Protein AF-A0A1C5TI00-F1 (afdb_monomer)

Radius of gyration: 55.5 Å; Cα contacts (8 Å, |Δi|>4): 59; chains: 1; bounding box: 112×104×135 Å

Solvent-accessible surface area (backbone atoms only — not comparable to full-atom values): 16532 Å² total; per-residue (Å²): 121,72,70,62,54,55,53,51,52,50,54,54,52,54,53,50,51,60,71,73,44,58,70,69,57,46,51,51,49,52,53,48,51,50,55,50,48,54,55,68,73,47,71,77,84,82,78,60,94,58,69,90,54,52,72,67,57,54,51,52,51,51,53,52,53,51,55,50,51,52,55,51,54,52,49,51,53,54,51,50,55,51,50,54,56,50,50,54,51,50,52,52,51,53,52,52,50,54,52,49,55,51,52,50,54,52,49,51,53,51,50,53,52,50,53,53,51,52,52,49,50,55,54,48,51,53,52,48,54,54,49,49,46,73,75,67,64,81,76,80,75,77,73,79,79,75,83,81,79,86,84,88,82,86,78,87,82,81,86,78,91,76,84,88,70,92,83,80,88,85,84,90,87,84,86,85,83,86,88,83,81,93,75,80,88,74,79,78,76,75,74,80,77,60,66,92,72,62,71,85,82,75,88,72,83,78,71,95,73,79,89,78,79,74,72,61,75,87,75,55,64,93,79,62,48,79,77,45,76,40,83,45,102,65,99,36,63,53,66,45,50,39,55,66,55,99,72,90,55,78,53,84,116

pLDDT: mean 73.77, std 20.77, range [32.03, 98.62]

Foldseek 3Di:
DVVVVVVVVVVVVVVVVLVPDDVVVNVVVVVVVVVVVVVVVDPDDDDDPCPVPDPVVVVVVVVVVVVVVVVVVVVVVVVVVVVVVVVVVVVVVVVVVVVVVVVVVVVVVVVVVVVVVVVVVVVVVVVVVVVCCVPPVDDPPVPPPDDDDDDDDDPPDDDDDDPDDDDDDDDDDDDDDDDDDDDDDDDPPPDPPPPVPPDDDDDDDDDPDDDDDAPDPVPDPPQKDFDDWDQDPPGHTDTFIWRDDVPPDTDTD

Secondary structure (DSSP, 8-state):
-HHHHHHHHHHHHHHHHHHTS-HHHHHHHHHHHHHHHHHHHSPPP---TTTTS-HHHHHHHHHHHHHHHHHHHHHHHHHHHHHHHHHHHHHHHHHHHHHHHHHHHHHHHHHHHHHHHHHHHHHHHHHHHHHHHHHHS---------PPPP---------------------------------------PPP--GGG-PPPP-----S--------GGGSPTT-EEEEEEEETTTEEEEEEEEEETTTEEEE-

Structure (mmCIF, N/CA/C/O backbone):
data_AF-A0A1C5TI00-F1
#
_entry.id   AF-A0A1C5TI00-F1
#
loop_
_atom_site.group_PDB
_atom_site.id
_atom_site.type_symbol
_atom_site.label_atom_id
_atom_site.label_alt_id
_atom_site.label_comp_id
_atom_site.label_asym_id
_atom_site.label_entity_id
_atom_site.label_seq_id
_atom_site.pdbx_PDB_ins_code
_atom_site.Cartn_x
_atom_site.Cartn_y
_atom_site.Cartn_z
_atom_site.occupancy
_atom_site.B_iso_or_equiv
_atom_site.auth_seq_id
_atom_site.auth_comp_id
_atom_site.auth_asym_id
_atom_site.auth_atom_id
_atom_site.pdbx_PDB_model_num
ATOM 1 N N . MET A 1 1 ? 34.732 45.336 -9.040 1.00 54.62 1 MET A N 1
ATOM 2 C CA . MET A 1 1 ? 35.049 46.314 -10.108 1.00 54.62 1 MET A CA 1
ATOM 3 C C . MET A 1 1 ? 36.407 46.086 -10.787 1.00 54.62 1 MET A C 1
ATOM 5 O O . MET A 1 1 ? 36.506 46.391 -11.964 1.00 54.62 1 MET A O 1
ATOM 9 N N . GLN A 1 2 ? 37.437 45.522 -10.133 1.00 56.72 2 GLN A N 1
ATOM 10 C CA . GLN A 1 2 ? 38.749 45.283 -10.778 1.00 56.72 2 GLN A CA 1
ATOM 11 C C . GLN A 1 2 ? 38.764 44.162 -11.840 1.00 56.72 2 GLN A C 1
ATOM 13 O O . GLN A 1 2 ? 39.485 44.279 -12.826 1.00 56.72 2 GLN A O 1
ATOM 18 N N . TYR A 1 3 ? 37.940 43.117 -11.702 1.00 52.66 3 TYR A N 1
ATOM 19 C CA . TYR A 1 3 ? 37.949 41.986 -12.646 1.00 52.66 3 TYR A CA 1
ATOM 20 C C . TYR A 1 3 ? 37.330 42.298 -14.022 1.00 52.66 3 TYR A C 1
ATOM 22 O O . TYR A 1 3 ? 37.760 41.726 -15.019 1.00 52.66 3 TYR A O 1
ATOM 30 N N . SER A 1 4 ? 36.391 43.249 -14.117 1.00 54.41 4 SER A N 1
ATOM 31 C CA . SER A 1 4 ? 35.838 43.678 -15.416 1.00 54.41 4 SER A CA 1
ATOM 32 C C . SER A 1 4 ? 36.815 44.532 -16.223 1.00 54.41 4 SER A C 1
ATOM 34 O O . SER A 1 4 ? 36.825 44.448 -17.446 1.00 54.41 4 SER A O 1
ATOM 36 N N . PHE A 1 5 ? 37.661 45.323 -15.557 1.00 57.50 5 PHE A N 1
ATOM 37 C CA . PHE A 1 5 ? 38.638 46.176 -16.238 1.00 57.50 5 PHE A CA 1
ATOM 38 C C . PHE A 1 5 ? 39.762 45.366 -16.885 1.00 57.50 5 PHE A C 1
ATOM 40 O O . PHE A 1 5 ? 40.154 45.666 -18.007 1.00 57.50 5 PHE A O 1
ATOM 47 N N . ILE A 1 6 ? 40.235 44.312 -16.215 1.00 62.66 6 ILE A N 1
ATOM 48 C CA . ILE A 1 6 ? 41.284 43.431 -16.750 1.00 62.66 6 ILE A CA 1
ATOM 49 C C . ILE A 1 6 ? 40.759 42.649 -17.964 1.00 62.66 6 ILE A C 1
ATOM 51 O O . ILE A 1 6 ? 41.458 42.543 -18.968 1.00 62.66 6 ILE A O 1
ATOM 55 N N . SER A 1 7 ? 39.507 42.178 -17.915 1.00 60.09 7 SER A N 1
ATOM 56 C CA . SER A 1 7 ? 38.872 41.489 -19.046 1.00 60.09 7 SER A CA 1
ATOM 57 C C . SER A 1 7 ? 38.674 42.402 -20.259 1.00 60.09 7 SER A C 1
ATOM 59 O O . SER A 1 7 ? 38.936 41.972 -21.378 1.00 60.09 7 SER A O 1
ATOM 61 N N . LEU A 1 8 ? 38.246 43.658 -20.061 1.00 60.91 8 LEU A N 1
ATOM 62 C CA . LEU A 1 8 ? 38.103 44.616 -21.164 1.00 60.91 8 LEU A CA 1
ATOM 63 C C . LEU A 1 8 ? 39.459 44.963 -21.790 1.00 60.91 8 LEU A C 1
ATOM 65 O O . LEU A 1 8 ? 39.568 45.048 -23.009 1.00 60.91 8 LEU A O 1
ATOM 69 N N . PHE A 1 9 ? 40.497 45.133 -20.965 1.00 60.78 9 PHE A N 1
ATOM 70 C CA . PHE A 1 9 ? 41.846 45.435 -21.448 1.00 60.78 9 PHE A CA 1
ATOM 71 C C . PHE A 1 9 ? 42.417 44.300 -22.299 1.00 60.78 9 PHE A C 1
ATOM 73 O O . PHE A 1 9 ? 43.055 44.561 -23.315 1.00 60.78 9 PHE A O 1
ATOM 80 N N . PHE A 1 10 ? 42.156 43.049 -21.910 1.00 58.03 10 PHE A N 1
ATOM 81 C CA . PHE A 1 10 ? 42.588 41.886 -22.677 1.00 58.03 10 PHE A CA 1
ATOM 82 C C . PHE A 1 10 ? 41.857 41.798 -24.026 1.00 58.03 10 PHE A C 1
ATOM 84 O O . PHE A 1 10 ? 42.515 41.639 -25.047 1.00 58.03 10 PHE A O 1
ATOM 91 N N . CYS A 1 11 ? 40.535 42.022 -24.066 1.00 54.69 11 CYS A N 1
ATOM 92 C CA . CYS A 1 11 ? 39.776 42.050 -25.326 1.00 54.69 11 CYS A CA 1
ATOM 93 C C . CYS A 1 11 ? 40.268 43.142 -26.294 1.00 54.69 11 CYS A C 1
ATOM 95 O O . CYS A 1 11 ? 40.479 42.862 -27.470 1.00 54.69 11 CYS A O 1
ATOM 97 N N . ILE A 1 12 ? 40.517 44.363 -25.804 1.00 60.16 12 ILE A N 1
ATOM 98 C CA . ILE A 1 12 ? 41.010 45.474 -26.640 1.00 60.16 12 ILE A CA 1
ATOM 99 C C . ILE A 1 12 ? 42.450 45.210 -27.120 1.00 60.16 12 ILE A C 1
ATOM 101 O O . ILE A 1 12 ? 42.808 45.549 -28.250 1.00 60.16 12 ILE A O 1
ATOM 105 N N . PHE A 1 13 ? 43.295 44.587 -26.294 1.00 57.41 13 PHE A N 1
ATOM 106 C CA . PHE A 1 13 ? 44.667 44.236 -26.675 1.00 57.41 13 PHE A CA 1
ATOM 107 C C . PHE A 1 13 ? 44.721 43.104 -27.717 1.00 57.41 13 PHE A C 1
ATOM 109 O O . PHE A 1 13 ? 45.529 43.1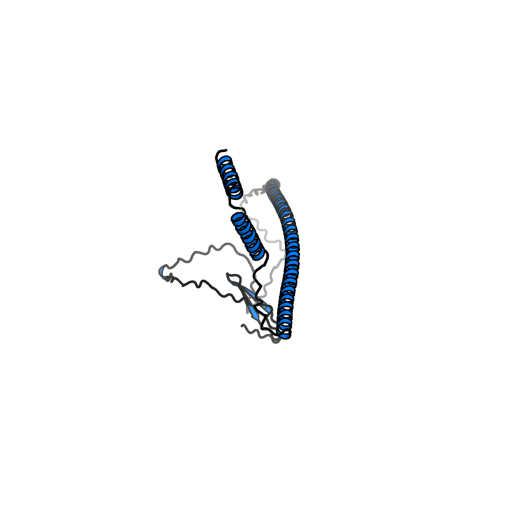59 -28.645 1.00 57.41 13 PHE A O 1
ATOM 116 N N . GLU A 1 14 ? 43.839 42.108 -27.616 1.00 59.41 14 GLU A N 1
ATOM 117 C CA . GLU A 1 14 ? 43.704 41.040 -28.615 1.00 59.41 14 GLU A CA 1
ATOM 118 C C . GLU A 1 14 ? 43.170 41.597 -29.952 1.00 59.41 14 GLU A C 1
ATOM 120 O O . GLU A 1 14 ? 43.726 41.307 -31.013 1.00 59.41 14 GLU A O 1
ATOM 125 N N . GLU A 1 15 ? 42.156 42.472 -29.915 1.00 57.75 15 GLU A N 1
ATOM 126 C CA . GLU A 1 15 ? 41.603 43.137 -31.107 1.00 57.75 15 GLU A CA 1
ATOM 127 C C . GLU A 1 15 ? 42.629 44.044 -31.805 1.00 57.75 15 GLU A C 1
ATOM 129 O O . GLU A 1 15 ? 42.771 44.008 -33.030 1.00 57.75 15 GLU A O 1
ATOM 134 N N . THR A 1 16 ? 43.401 44.823 -31.042 1.00 60.03 16 THR A N 1
ATOM 135 C CA . THR A 1 16 ? 44.456 45.690 -31.598 1.00 60.03 16 THR A CA 1
ATOM 136 C C . THR A 1 16 ? 45.639 44.898 -32.149 1.00 60.03 16 THR A C 1
ATOM 138 O O . THR A 1 16 ? 46.199 45.291 -33.173 1.00 60.03 16 THR A O 1
ATOM 141 N N . LYS A 1 17 ? 45.989 43.749 -31.554 1.00 62.22 17 LYS A N 1
ATOM 142 C CA . LYS A 1 17 ? 46.969 42.817 -32.135 1.00 62.22 17 LYS A CA 1
ATOM 143 C C . LYS A 1 17 ? 46.513 42.259 -33.479 1.00 62.22 17 LYS A C 1
ATOM 145 O O . LYS A 1 17 ? 47.327 42.183 -34.390 1.00 62.22 17 LYS A O 1
ATOM 150 N N . ILE A 1 18 ? 45.237 41.903 -33.620 1.00 59.53 18 ILE A N 1
ATOM 151 C CA . ILE A 1 18 ? 44.681 41.381 -34.879 1.00 59.53 18 ILE A CA 1
ATOM 152 C C . ILE A 1 18 ? 44.625 42.474 -35.964 1.00 59.53 18 ILE A C 1
ATOM 154 O O . ILE A 1 18 ? 44.826 42.169 -37.139 1.00 59.53 18 ILE A O 1
ATOM 158 N N . LEU A 1 19 ? 44.393 43.737 -35.583 1.00 61.31 19 LEU A N 1
ATOM 159 C CA . LEU A 1 19 ? 44.389 44.899 -36.486 1.00 61.31 19 LEU A CA 1
ATOM 160 C C . LEU A 1 19 ? 45.796 45.367 -36.908 1.00 61.31 19 LEU A C 1
ATOM 162 O O . LEU A 1 19 ? 45.939 45.941 -37.983 1.00 61.31 19 LEU A O 1
ATOM 166 N N . ASN A 1 20 ? 46.823 45.124 -36.087 1.00 64.94 20 ASN A N 1
ATOM 167 C CA . ASN A 1 20 ? 48.226 45.486 -36.355 1.00 64.94 20 ASN A CA 1
ATOM 168 C C . ASN A 1 20 ? 49.041 44.333 -36.987 1.00 64.94 20 ASN A C 1
ATOM 170 O O . ASN A 1 20 ? 50.264 44.395 -37.101 1.00 64.94 20 ASN A O 1
ATOM 174 N N . MET A 1 21 ? 48.367 43.247 -37.359 1.00 71.12 21 MET A N 1
ATOM 175 C CA . MET A 1 21 ? 48.954 42.062 -37.978 1.00 71.12 21 MET A CA 1
ATOM 176 C C . MET A 1 21 ? 48.943 42.206 -39.510 1.00 71.12 21 MET A C 1
ATOM 178 O O . MET A 1 21 ? 48.046 42.836 -40.070 1.00 71.12 21 MET A O 1
ATOM 182 N N . ASN A 1 22 ? 49.921 41.622 -40.210 1.00 82.94 22 ASN A N 1
ATOM 183 C CA . ASN A 1 22 ? 49.986 41.703 -41.674 1.00 82.94 22 ASN A CA 1
ATOM 184 C C . ASN A 1 22 ? 48.723 41.068 -42.301 1.00 82.94 22 ASN A C 1
ATOM 186 O O . ASN A 1 22 ? 48.271 40.015 -41.849 1.00 82.94 22 ASN A O 1
ATOM 190 N N . GLU A 1 23 ? 48.153 41.662 -43.357 1.00 82.19 23 GLU A N 1
ATOM 191 C CA . GLU A 1 23 ? 46.872 41.220 -43.949 1.00 82.19 23 GLU A CA 1
ATOM 192 C C . GLU A 1 23 ? 46.904 39.738 -44.370 1.00 82.19 23 GLU A C 1
ATOM 194 O O . GLU A 1 23 ? 45.914 39.015 -44.243 1.00 82.19 23 GLU A O 1
ATOM 199 N N . LEU A 1 24 ? 48.077 39.246 -44.782 1.00 83.44 24 LEU A N 1
ATOM 200 C CA . LEU A 1 24 ? 48.305 37.836 -45.104 1.00 83.44 24 LEU A CA 1
ATOM 201 C C . LEU A 1 24 ? 48.146 36.911 -43.883 1.00 83.44 24 LEU A C 1
ATOM 203 O O . LEU A 1 24 ? 47.552 35.836 -43.980 1.00 83.44 24 LEU A O 1
ATOM 207 N N . GLU A 1 25 ? 48.649 37.327 -42.725 1.00 83.12 25 GLU A N 1
ATOM 208 C CA . GLU A 1 25 ? 48.526 36.585 -41.469 1.00 83.12 25 GLU A CA 1
ATOM 209 C C . GLU A 1 25 ? 47.082 36.621 -40.957 1.00 83.12 25 GLU A C 1
ATOM 211 O O . GLU A 1 25 ? 46.559 35.600 -40.504 1.00 83.12 25 GLU A O 1
ATOM 216 N N . ARG A 1 26 ? 46.391 37.754 -41.139 1.00 83.81 26 ARG A N 1
ATOM 217 C CA . ARG A 1 26 ? 44.965 37.904 -40.814 1.00 83.81 26 ARG A CA 1
ATOM 218 C C . ARG A 1 26 ? 44.100 36.977 -41.655 1.00 83.81 26 ARG A C 1
ATOM 220 O O . ARG A 1 26 ? 43.261 36.254 -41.116 1.00 83.81 26 ARG A O 1
ATOM 227 N N . MET A 1 27 ? 44.350 36.914 -42.962 1.00 87.25 27 MET A N 1
ATOM 228 C CA . MET A 1 27 ? 43.676 35.956 -43.837 1.00 87.25 27 MET A CA 1
ATOM 229 C C . MET A 1 27 ? 43.984 34.501 -43.466 1.00 87.25 27 MET A C 1
ATOM 231 O O . MET A 1 27 ? 43.089 33.652 -43.506 1.00 87.25 27 MET A O 1
ATOM 235 N N . LYS A 1 28 ? 45.225 34.184 -43.083 1.00 88.56 28 LYS A N 1
ATOM 236 C CA . LYS A 1 28 ? 45.610 32.833 -42.648 1.00 88.56 28 LYS A CA 1
ATOM 237 C C . LYS A 1 28 ? 44.873 32.420 -41.372 1.00 88.56 28 LYS A C 1
ATOM 239 O O . LYS A 1 28 ? 44.380 31.297 -41.292 1.00 88.56 28 LYS A O 1
ATOM 244 N N . LEU A 1 29 ? 44.735 33.333 -40.412 1.00 86.75 29 LEU A N 1
ATOM 245 C CA . LEU A 1 29 ? 44.000 33.081 -39.175 1.00 86.75 29 LEU A CA 1
ATOM 246 C C . LEU A 1 29 ? 42.502 32.892 -39.442 1.00 86.75 29 LEU A C 1
ATOM 248 O O . LEU A 1 29 ? 41.923 31.903 -39.002 1.00 86.75 29 LEU A O 1
ATOM 252 N N . LEU A 1 30 ? 41.888 33.780 -40.231 1.00 86.75 30 LEU A N 1
ATOM 253 C CA . LEU A 1 30 ? 40.468 33.684 -40.586 1.00 86.75 30 LEU A CA 1
ATOM 254 C C . LEU A 1 30 ? 40.154 32.424 -41.401 1.00 86.75 30 LEU A C 1
ATOM 256 O O . LEU A 1 30 ? 39.133 31.782 -41.171 1.00 86.75 30 LEU A O 1
ATOM 260 N N . SER A 1 31 ? 41.026 32.039 -42.334 1.00 88.75 31 SER A N 1
ATOM 261 C CA . SER A 1 31 ? 40.862 30.792 -43.093 1.00 88.75 31 SER A CA 1
ATOM 262 C C . SER A 1 31 ? 41.056 29.550 -42.219 1.00 88.75 31 SER A C 1
ATOM 264 O O . SER A 1 31 ? 40.319 28.581 -42.383 1.00 88.75 31 SER A O 1
ATOM 266 N N . SER A 1 32 ? 41.981 29.578 -41.255 1.00 89.50 32 SER A N 1
ATOM 267 C CA . SER A 1 32 ? 42.137 28.507 -40.264 1.00 89.50 32 SER A CA 1
ATOM 268 C C . SER A 1 32 ? 40.921 28.398 -39.343 1.00 89.50 32 SER A C 1
ATOM 270 O O . SER A 1 32 ? 40.451 27.293 -39.091 1.00 89.50 32 SER A O 1
ATOM 272 N N . ALA A 1 33 ? 40.384 29.527 -38.874 1.00 88.62 33 ALA A N 1
ATOM 273 C CA . ALA A 1 33 ? 39.188 29.572 -38.037 1.00 88.62 33 ALA A CA 1
ATOM 274 C C . ALA A 1 33 ? 37.954 29.044 -38.783 1.00 88.62 33 ALA A C 1
ATOM 276 O O . ALA A 1 33 ? 37.197 28.258 -38.225 1.00 88.62 33 ALA A O 1
ATOM 277 N N . ARG A 1 34 ? 37.787 29.398 -40.067 1.00 88.00 34 ARG A N 1
ATOM 278 C CA . ARG A 1 34 ? 36.729 28.828 -40.920 1.00 88.00 34 ARG A CA 1
ATOM 279 C C . ARG A 1 34 ? 36.874 27.316 -41.074 1.00 88.00 34 ARG A C 1
ATOM 281 O O . ARG A 1 34 ? 35.899 26.613 -40.874 1.00 88.00 34 ARG A O 1
ATOM 288 N N . LYS A 1 35 ? 38.084 26.808 -41.328 1.00 88.81 35 LYS A N 1
ATOM 289 C CA . LYS A 1 35 ? 38.342 25.359 -41.422 1.00 88.81 35 LYS A CA 1
ATOM 290 C C . LYS A 1 35 ? 38.102 24.611 -40.110 1.00 88.81 35 LYS A C 1
ATOM 292 O O . LYS A 1 35 ? 37.697 23.457 -40.142 1.00 88.81 35 LYS A O 1
ATOM 297 N N . LEU A 1 36 ? 38.399 25.226 -38.965 1.00 84.94 36 LEU A N 1
ATOM 298 C CA . LEU A 1 36 ? 38.090 24.655 -37.650 1.00 84.94 36 LEU A CA 1
ATOM 299 C C . LEU A 1 36 ? 36.582 24.609 -37.425 1.00 84.94 36 LEU A C 1
ATOM 301 O O . LEU A 1 36 ? 36.062 23.556 -37.083 1.00 84.94 36 LEU A O 1
ATOM 305 N N . LYS A 1 37 ? 35.888 25.706 -37.733 1.00 86.81 37 LYS A N 1
ATOM 306 C CA . LYS A 1 37 ? 34.430 25.771 -37.674 1.00 86.81 37 LYS A CA 1
ATOM 307 C C . LYS A 1 37 ? 33.770 24.732 -38.587 1.00 86.81 37 LYS A C 1
ATOM 309 O O . LYS A 1 37 ? 32.891 24.016 -38.146 1.00 86.81 37 LYS A O 1
ATOM 314 N N . GLU A 1 38 ? 34.254 24.571 -39.816 1.00 86.81 38 GLU A N 1
ATOM 315 C CA . GLU A 1 38 ? 33.779 23.532 -40.740 1.00 86.81 38 GLU A CA 1
ATOM 316 C C . GLU A 1 38 ? 33.992 22.113 -40.186 1.00 86.81 38 GLU A C 1
ATOM 318 O O . GLU A 1 38 ? 33.184 21.232 -40.448 1.00 86.81 38 GLU A O 1
ATOM 323 N N . ARG A 1 39 ? 35.052 21.874 -39.403 1.00 82.38 39 ARG A N 1
ATOM 324 C CA . ARG A 1 39 ? 35.281 20.578 -38.737 1.00 82.38 39 ARG A CA 1
ATOM 325 C C . ARG A 1 39 ? 34.386 20.365 -37.521 1.00 82.38 39 ARG A C 1
ATOM 327 O O . ARG A 1 39 ? 34.082 19.222 -37.218 1.00 82.38 39 ARG A O 1
ATOM 334 N N . GLU A 1 40 ? 34.012 21.430 -36.820 1.00 83.69 40 GLU A N 1
ATOM 335 C CA . GLU A 1 40 ? 33.059 21.382 -35.705 1.00 83.69 40 GLU A CA 1
ATOM 336 C C . GLU A 1 40 ? 31.618 21.211 -36.209 1.00 83.69 40 GLU A C 1
ATOM 338 O O . GLU A 1 40 ? 30.837 20.479 -35.605 1.00 83.69 40 GLU A O 1
ATOM 343 N N . ASP A 1 41 ? 31.290 21.834 -37.345 1.00 85.69 41 ASP A N 1
ATOM 344 C CA . ASP A 1 41 ? 29.984 21.748 -38.005 1.00 85.69 41 ASP A CA 1
ATOM 345 C C . ASP A 1 41 ? 29.753 20.374 -38.669 1.00 85.69 41 ASP A C 1
ATOM 347 O O . ASP A 1 41 ? 28.606 19.990 -38.908 1.00 85.69 41 ASP A O 1
ATOM 351 N N . ILE A 1 42 ? 30.819 19.617 -38.964 1.00 84.31 42 ILE A N 1
ATOM 352 C CA . ILE A 1 42 ? 30.728 18.240 -39.463 1.00 84.31 42 ILE A CA 1
ATOM 353 C C . ILE A 1 42 ? 30.796 17.288 -38.261 1.00 84.31 42 ILE A C 1
ATOM 355 O O . ILE A 1 42 ? 31.893 17.016 -37.763 1.00 84.31 42 ILE A O 1
ATOM 359 N N . PRO A 1 43 ? 29.658 16.740 -37.787 1.00 80.56 43 PRO A N 1
ATOM 360 C CA . PRO A 1 43 ? 29.697 15.718 -36.755 1.00 80.56 43 PRO A CA 1
ATOM 361 C C . PRO A 1 43 ? 30.510 14.526 -37.258 1.00 80.56 43 PRO A C 1
ATOM 363 O O . PRO A 1 43 ? 30.456 14.170 -38.440 1.00 80.56 43 PRO A O 1
ATOM 366 N N . ALA A 1 44 ? 31.262 13.903 -36.351 1.00 8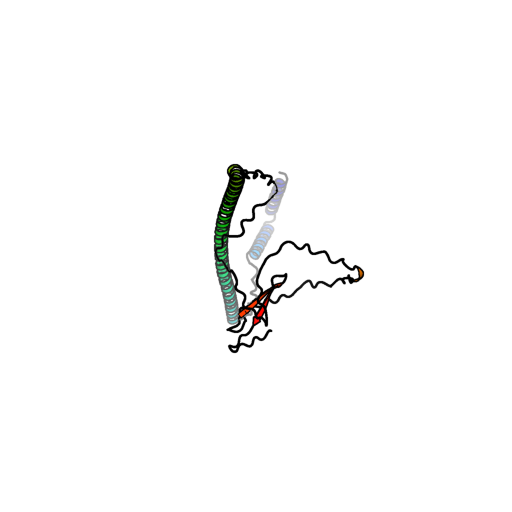1.25 44 ALA A N 1
ATOM 367 C CA . ALA A 1 44 ? 31.951 12.660 -36.661 1.00 81.25 44 ALA A CA 1
ATOM 368 C C . ALA A 1 44 ? 30.944 11.661 -37.267 1.00 81.25 44 ALA A C 1
ATOM 370 O O . ALA A 1 44 ? 29.828 11.552 -36.744 1.00 81.25 44 ALA A O 1
ATOM 371 N N . PRO A 1 45 ? 31.300 10.953 -38.356 1.00 85.56 45 PRO A N 1
ATOM 372 C CA . PRO A 1 45 ? 30.432 9.929 -38.916 1.00 85.56 45 PRO A CA 1
ATOM 373 C C . PRO A 1 45 ? 30.025 8.943 -37.820 1.00 85.56 45 PRO A C 1
ATOM 375 O O . PRO A 1 45 ? 30.883 8.392 -37.132 1.00 85.56 45 PRO A O 1
ATOM 378 N N . PHE A 1 46 ? 28.719 8.753 -37.632 1.00 87.06 46 PHE A N 1
ATOM 379 C CA . PHE A 1 46 ? 28.229 7.701 -36.754 1.00 87.06 46 PHE A CA 1
ATOM 380 C C . PHE A 1 46 ? 28.504 6.362 -37.432 1.00 87.06 46 PHE A C 1
ATOM 382 O O . PHE A 1 46 ? 27.969 6.080 -38.505 1.00 87.06 46 PHE A O 1
ATOM 389 N N . GLU A 1 47 ? 29.360 5.560 -36.815 1.00 88.31 47 GLU A N 1
ATOM 390 C CA . GLU A 1 47 ? 29.586 4.187 -37.235 1.00 88.31 47 GLU A CA 1
ATOM 391 C C . GLU A 1 47 ? 28.398 3.347 -36.757 1.00 88.31 47 GLU A C 1
ATOM 393 O O . GLU A 1 47 ? 28.206 3.182 -35.553 1.00 88.31 47 GLU A O 1
ATOM 398 N N . ASP A 1 48 ? 27.564 2.880 -37.695 1.00 89.19 48 ASP A N 1
ATOM 399 C CA . ASP A 1 48 ? 26.454 1.973 -37.389 1.00 89.19 48 ASP A CA 1
ATOM 400 C C . ASP A 1 48 ? 27.035 0.626 -36.935 1.00 89.19 48 ASP A C 1
ATOM 402 O O . ASP A 1 48 ? 27.585 -0.097 -37.773 1.00 89.19 48 ASP A O 1
ATOM 406 N N . PRO A 1 49 ? 26.883 0.230 -35.653 1.00 88.62 49 PRO A N 1
ATOM 407 C CA . PRO A 1 49 ? 27.399 -1.046 -35.156 1.00 88.62 49 PRO A CA 1
ATOM 408 C C . PRO A 1 49 ? 26.779 -2.260 -35.859 1.00 88.62 49 PRO A C 1
ATOM 410 O O . PRO A 1 49 ? 27.263 -3.378 -35.711 1.00 88.62 49 PRO A O 1
ATOM 413 N N . TYR A 1 50 ? 25.695 -2.046 -36.607 1.00 87.12 50 TYR A N 1
ATOM 414 C CA . TYR A 1 50 ? 24.985 -3.062 -37.367 1.00 87.12 50 TYR A CA 1
ATOM 415 C C . TYR A 1 50 ? 25.185 -2.905 -38.879 1.00 87.12 50 TYR A C 1
ATOM 417 O O . TYR A 1 50 ? 24.410 -3.476 -39.647 1.00 87.12 50 TYR A O 1
ATOM 425 N N . SER A 1 51 ? 26.179 -2.136 -39.339 1.00 89.50 51 SER A N 1
ATOM 426 C CA . SER A 1 51 ? 26.442 -1.919 -40.772 1.00 89.50 51 SER A CA 1
ATOM 427 C C . SER A 1 51 ? 26.611 -3.237 -41.541 1.00 89.50 51 SER A C 1
ATOM 429 O O . SER A 1 51 ? 26.087 -3.370 -42.645 1.00 89.50 51 SER A O 1
ATOM 431 N N . ASP A 1 52 ? 27.251 -4.232 -40.923 1.00 90.75 52 ASP A N 1
ATOM 432 C CA . ASP A 1 52 ? 27.530 -5.544 -41.527 1.00 90.75 52 ASP A CA 1
ATOM 433 C C . ASP A 1 52 ? 26.332 -6.511 -41.501 1.00 90.75 52 ASP A C 1
ATOM 435 O O . ASP A 1 52 ? 26.397 -7.607 -42.057 1.00 90.75 52 ASP A O 1
ATOM 439 N N . MET A 1 53 ? 25.229 -6.128 -40.852 1.00 93.00 53 MET A N 1
ATOM 440 C CA . MET A 1 53 ? 24.058 -6.985 -40.678 1.00 93.00 53 MET A CA 1
ATOM 441 C C . MET A 1 53 ? 23.095 -6.857 -41.863 1.00 93.00 53 MET A C 1
ATOM 443 O O . MET A 1 53 ? 22.763 -5.743 -42.286 1.00 93.00 53 MET A O 1
ATOM 447 N N . ILE A 1 54 ? 22.591 -7.985 -42.377 1.00 95.06 54 ILE A N 1
ATOM 448 C CA . ILE A 1 54 ? 21.656 -7.961 -43.512 1.00 95.06 54 ILE A CA 1
ATOM 449 C C . ILE A 1 54 ? 20.308 -7.325 -43.108 1.00 95.06 54 ILE A C 1
ATOM 451 O O . ILE A 1 54 ? 19.888 -7.432 -41.948 1.00 95.06 54 ILE A O 1
ATOM 455 N N . PRO A 1 55 ? 19.590 -6.660 -44.034 1.00 95.12 55 PRO A N 1
ATOM 456 C CA . PRO A 1 55 ? 18.320 -5.992 -43.727 1.00 95.12 55 PRO A CA 1
ATOM 457 C C . PRO A 1 55 ? 17.260 -6.909 -43.093 1.00 95.12 55 PRO A C 1
ATOM 459 O O . PRO A 1 55 ? 16.491 -6.477 -42.228 1.00 95.12 55 PRO A O 1
ATOM 462 N N . GLU A 1 56 ? 17.235 -8.187 -43.471 1.00 95.88 56 GLU A N 1
ATOM 463 C CA . GLU A 1 56 ? 16.331 -9.196 -42.914 1.00 95.88 56 GLU A CA 1
ATOM 464 C C . GLU A 1 56 ? 16.630 -9.492 -41.437 1.00 95.88 56 GLU A C 1
ATOM 466 O O . GLU A 1 56 ? 15.707 -9.617 -40.631 1.00 95.88 56 GLU A O 1
ATOM 471 N N . GLU A 1 57 ? 17.906 -9.548 -41.053 1.00 94.75 57 GLU A N 1
ATOM 472 C CA . GLU A 1 57 ? 18.338 -9.741 -39.663 1.00 94.75 57 GLU A CA 1
ATOM 473 C C . GLU A 1 57 ? 18.012 -8.511 -38.808 1.00 94.75 57 GLU A C 1
ATOM 475 O O . GLU A 1 57 ? 17.492 -8.660 -37.699 1.00 94.75 57 GLU A O 1
ATOM 480 N N . LYS A 1 58 ? 18.193 -7.297 -39.357 1.00 94.56 58 LYS A N 1
ATOM 481 C CA . LYS A 1 58 ? 17.748 -6.038 -38.723 1.00 94.56 58 LYS A CA 1
ATOM 482 C C . LYS A 1 58 ? 16.247 -6.065 -38.454 1.00 94.56 58 LYS A C 1
ATOM 484 O O . LYS A 1 58 ? 15.808 -5.797 -37.336 1.00 94.56 58 LYS A O 1
ATOM 489 N N . SER A 1 59 ? 15.467 -6.457 -39.456 1.00 95.94 59 SER A N 1
ATOM 490 C CA . SER A 1 59 ? 14.009 -6.553 -39.349 1.00 95.94 59 SER A CA 1
ATOM 491 C C . SER A 1 59 ? 13.580 -7.601 -38.319 1.00 95.94 59 SER A C 1
ATOM 493 O O . SER A 1 59 ? 12.696 -7.344 -37.501 1.00 95.94 59 SER A O 1
ATOM 495 N N . LYS A 1 60 ? 14.240 -8.765 -38.302 1.00 96.75 60 LYS A N 1
ATOM 496 C CA . LYS A 1 60 ? 13.984 -9.834 -37.328 1.00 96.75 60 LYS A CA 1
ATOM 497 C C . LYS A 1 60 ? 14.254 -9.384 -35.893 1.00 96.75 60 LYS A C 1
ATOM 499 O O . LYS A 1 60 ? 13.410 -9.602 -35.027 1.00 96.75 60 LYS A O 1
ATOM 504 N N . MET A 1 61 ? 15.382 -8.717 -35.653 1.00 95.75 61 MET A N 1
ATOM 505 C CA . MET A 1 61 ? 15.728 -8.180 -34.337 1.00 95.75 61 MET A CA 1
ATOM 506 C C . MET A 1 61 ? 14.701 -7.148 -33.858 1.00 95.75 61 MET A C 1
ATOM 508 O O . MET A 1 61 ? 14.257 -7.203 -32.714 1.00 95.75 61 MET A O 1
ATOM 512 N N . ILE A 1 62 ? 14.273 -6.237 -34.739 1.00 96.69 62 ILE A N 1
ATOM 513 C CA . ILE A 1 62 ? 13.244 -5.238 -34.414 1.00 96.69 62 ILE A CA 1
ATOM 514 C C . ILE A 1 62 ? 11.938 -5.923 -33.998 1.00 96.69 62 ILE A C 1
ATOM 516 O O . ILE A 1 62 ? 11.366 -5.561 -32.971 1.00 96.69 62 ILE A O 1
ATOM 520 N N . MET A 1 63 ? 11.484 -6.932 -34.748 1.00 97.50 63 MET A N 1
ATOM 521 C CA . MET A 1 63 ? 10.272 -7.683 -34.398 1.00 97.50 63 MET A CA 1
ATOM 522 C C . MET A 1 63 ? 10.382 -8.354 -33.025 1.00 97.50 63 MET A C 1
ATOM 524 O O . MET A 1 63 ? 9.432 -8.314 -32.247 1.00 97.50 63 MET A O 1
ATOM 528 N N . GLU A 1 64 ? 11.534 -8.939 -32.698 1.00 97.50 64 GLU A N 1
ATOM 529 C CA . GLU A 1 64 ? 11.751 -9.585 -31.401 1.00 97.50 64 GLU A CA 1
ATOM 530 C C . GLU A 1 64 ? 11.770 -8.580 -30.239 1.00 97.50 64 GLU A C 1
ATOM 532 O O . GLU A 1 64 ? 11.154 -8.825 -29.198 1.00 97.50 64 GLU A O 1
ATOM 537 N N . LEU A 1 65 ? 12.399 -7.415 -30.428 1.00 97.81 65 LEU A N 1
ATOM 538 C CA . LEU A 1 65 ? 12.392 -6.329 -29.444 1.00 97.81 65 LEU A CA 1
ATOM 539 C C . LEU A 1 65 ? 10.979 -5.789 -29.200 1.00 97.81 65 LEU A C 1
ATOM 541 O O . LEU A 1 65 ? 10.599 -5.570 -28.048 1.00 97.81 65 LEU A O 1
ATOM 545 N N . VAL A 1 66 ? 10.189 -5.612 -30.263 1.00 98.12 66 VAL A N 1
ATOM 546 C CA . VAL A 1 66 ? 8.782 -5.194 -30.165 1.00 98.12 66 VAL A CA 1
ATOM 547 C C . VAL A 1 66 ? 7.966 -6.246 -29.417 1.00 98.12 66 VAL A C 1
ATOM 549 O O . VAL A 1 66 ? 7.329 -5.917 -28.420 1.00 98.12 66 VAL A O 1
ATOM 552 N N . ALA A 1 67 ? 8.077 -7.521 -29.795 1.00 98.12 67 ALA A N 1
ATOM 553 C CA . ALA A 1 67 ? 7.382 -8.608 -29.109 1.00 98.12 67 ALA A CA 1
ATOM 554 C C . ALA A 1 67 ? 7.778 -8.714 -27.625 1.00 98.12 67 ALA A C 1
ATOM 556 O O . ALA A 1 67 ? 6.944 -9.015 -26.770 1.00 98.12 67 ALA A O 1
ATOM 557 N N . SER A 1 68 ? 9.046 -8.455 -27.285 1.00 98.00 68 SER A N 1
ATOM 558 C CA . SER A 1 68 ? 9.480 -8.402 -25.888 1.00 98.00 68 SER A CA 1
ATOM 559 C C . SER A 1 68 ? 8.836 -7.244 -25.132 1.00 98.00 68 SER A C 1
ATOM 561 O O . SER A 1 68 ? 8.320 -7.455 -24.035 1.00 98.00 68 SER A O 1
ATOM 563 N N . ARG A 1 69 ? 8.804 -6.050 -25.733 1.00 98.25 69 ARG A N 1
ATOM 564 C CA . ARG A 1 69 ? 8.122 -4.884 -25.162 1.00 98.25 69 ARG A CA 1
ATOM 565 C C . ARG A 1 69 ? 6.639 -5.140 -24.929 1.00 98.25 69 ARG A C 1
ATOM 567 O O . ARG A 1 69 ? 6.137 -4.783 -23.868 1.00 98.25 69 ARG A O 1
ATOM 574 N N . ASP A 1 70 ? 5.959 -5.786 -25.870 1.00 98.00 70 ASP A N 1
ATOM 575 C CA . ASP A 1 70 ? 4.533 -6.093 -25.751 1.00 98.00 70 ASP A CA 1
ATOM 576 C C . ASP A 1 70 ? 4.257 -7.048 -24.582 1.00 98.00 70 ASP A C 1
ATOM 578 O O . ASP A 1 70 ? 3.321 -6.835 -23.807 1.00 98.00 70 ASP A O 1
ATOM 582 N N . ARG A 1 71 ? 5.111 -8.064 -24.390 1.00 97.88 71 ARG A N 1
ATOM 583 C CA . ARG A 1 71 ? 5.020 -8.981 -23.238 1.00 97.88 71 ARG A CA 1
ATOM 584 C C . ARG A 1 71 ? 5.178 -8.252 -21.908 1.00 97.88 71 ARG A C 1
ATOM 586 O O . ARG A 1 71 ? 4.452 -8.554 -20.957 1.00 97.88 71 ARG A O 1
ATOM 593 N N . ASP A 1 72 ? 6.108 -7.307 -21.832 1.00 98.12 72 ASP A N 1
ATOM 594 C CA . ASP A 1 72 ? 6.326 -6.532 -20.614 1.00 98.12 72 ASP A CA 1
ATOM 595 C C . ASP A 1 72 ? 5.203 -5.517 -20.375 1.00 98.12 72 ASP A C 1
ATOM 597 O O . ASP A 1 72 ? 4.709 -5.423 -19.253 1.00 98.12 72 ASP A O 1
ATOM 601 N N . ALA A 1 73 ? 4.700 -4.854 -21.419 1.00 97.94 73 ALA A N 1
ATOM 602 C CA . ALA A 1 73 ? 3.531 -3.981 -21.327 1.00 97.94 73 ALA A CA 1
ATOM 603 C C . ALA A 1 73 ? 2.273 -4.738 -20.866 1.00 97.94 73 ALA A C 1
ATOM 605 O O . ALA A 1 73 ? 1.458 -4.205 -20.116 1.00 97.94 73 ALA A O 1
ATOM 606 N N . GLU A 1 74 ? 2.098 -5.992 -21.285 1.00 97.88 74 GLU A N 1
ATOM 607 C CA . GLU A 1 74 ? 1.001 -6.843 -20.815 1.00 97.88 74 GLU A CA 1
ATOM 608 C C . GLU A 1 74 ? 1.172 -7.260 -19.347 1.00 97.88 74 GLU A C 1
ATOM 610 O O . GLU A 1 74 ? 0.197 -7.376 -18.605 1.00 97.88 74 GLU A O 1
ATOM 615 N N . ARG A 1 75 ? 2.415 -7.482 -18.902 1.00 98.00 75 ARG A N 1
ATOM 616 C CA . ARG A 1 75 ? 2.712 -7.753 -17.489 1.00 98.00 75 ARG A CA 1
ATOM 617 C C . ARG A 1 75 ? 2.368 -6.554 -16.618 1.00 98.00 75 ARG A C 1
ATOM 619 O O . ARG A 1 75 ? 1.647 -6.726 -15.642 1.00 98.00 75 ARG A O 1
ATOM 626 N N . ILE A 1 76 ? 2.817 -5.370 -17.027 1.00 98.31 76 ILE A N 1
ATOM 627 C CA . ILE A 1 76 ? 2.545 -4.109 -16.334 1.00 98.31 76 ILE A CA 1
ATOM 628 C C . ILE A 1 76 ? 1.035 -3.881 -16.228 1.00 98.31 76 ILE A C 1
ATOM 630 O O . ILE A 1 76 ? 0.539 -3.691 -15.1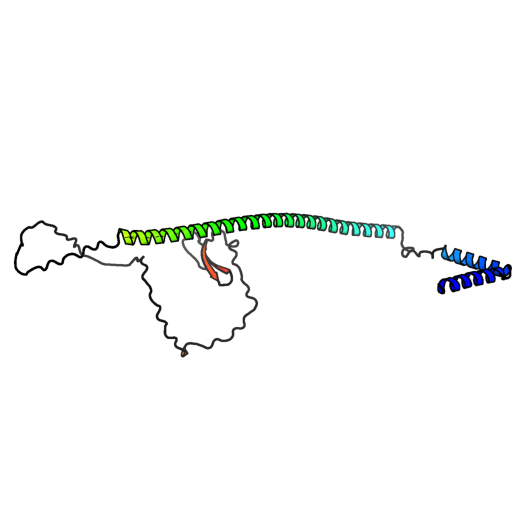25 1.00 98.31 76 ILE A O 1
ATOM 634 N N . ARG A 1 77 ? 0.281 -4.032 -17.325 1.00 98.12 77 ARG A N 1
ATOM 635 C CA . ARG A 1 77 ? -1.186 -3.878 -17.312 1.00 98.12 77 ARG A CA 1
ATOM 636 C C . ARG A 1 77 ? -1.895 -4.837 -16.351 1.00 98.12 77 ARG A C 1
ATOM 638 O O . ARG A 1 77 ? -2.844 -4.449 -15.673 1.00 98.12 77 ARG A O 1
ATOM 645 N N . ARG A 1 78 ? -1.444 -6.094 -16.265 1.00 98.44 78 ARG A N 1
ATOM 646 C CA . ARG A 1 78 ? -1.987 -7.065 -15.296 1.00 98.44 78 ARG A CA 1
ATOM 647 C C . ARG A 1 78 ? -1.695 -6.664 -13.854 1.00 98.44 78 ARG A C 1
ATOM 649 O O . ARG A 1 78 ? -2.566 -6.815 -12.997 1.00 98.44 78 ARG A O 1
ATOM 656 N N . ASP A 1 79 ? -0.488 -6.179 -13.591 1.00 98.44 79 ASP A N 1
ATOM 657 C CA . ASP A 1 79 ? -0.090 -5.743 -12.257 1.00 98.44 79 ASP A CA 1
ATOM 658 C C . ASP A 1 79 ? -0.827 -4.458 -11.847 1.00 98.44 79 ASP A C 1
ATOM 660 O O . ASP A 1 79 ? -1.313 -4.388 -10.722 1.00 98.44 79 ASP A O 1
ATOM 664 N N . GLU A 1 80 ? -1.018 -3.505 -12.762 1.00 98.38 80 GLU A N 1
ATOM 665 C CA . GLU A 1 80 ? -1.845 -2.304 -12.561 1.00 98.38 80 GLU A CA 1
ATOM 666 C C . GLU A 1 80 ? -3.285 -2.676 -12.186 1.00 98.38 80 GLU A C 1
ATOM 668 O O . GLU A 1 80 ? -3.770 -2.276 -11.130 1.00 98.38 80 GLU A O 1
ATOM 673 N N . ALA A 1 81 ? -3.932 -3.551 -12.963 1.00 98.38 81 ALA A N 1
ATOM 674 C CA . ALA A 1 81 ? -5.287 -4.012 -12.656 1.00 98.38 81 ALA A CA 1
ATOM 675 C C . ALA A 1 81 ? -5.375 -4.728 -11.294 1.00 98.38 81 ALA A C 1
ATOM 677 O O . ALA A 1 81 ? -6.367 -4.612 -10.569 1.00 98.38 81 ALA A O 1
ATOM 678 N N . ARG A 1 82 ? -4.330 -5.478 -10.917 1.00 98.50 82 ARG A N 1
ATOM 679 C CA . ARG A 1 82 ? -4.249 -6.120 -9.601 1.00 98.50 82 ARG A CA 1
ATOM 680 C C . ARG A 1 82 ? -4.082 -5.093 -8.481 1.00 98.50 82 ARG A C 1
ATOM 682 O O . ARG A 1 82 ? -4.682 -5.279 -7.423 1.00 98.50 82 ARG A O 1
ATOM 689 N N . ILE A 1 83 ? -3.278 -4.053 -8.692 1.00 98.56 83 ILE A N 1
ATOM 690 C CA . ILE A 1 83 ? -3.093 -2.953 -7.740 1.00 98.56 83 ILE A CA 1
ATOM 691 C C . ILE A 1 83 ? -4.423 -2.232 -7.525 1.00 98.56 83 ILE A C 1
ATOM 693 O O . ILE A 1 83 ? -4.845 -2.110 -6.378 1.00 98.56 83 ILE A O 1
ATOM 697 N N . ASP A 1 84 ? -5.132 -1.867 -8.592 1.00 98.38 84 ASP A N 1
ATOM 698 C CA . ASP A 1 84 ? -6.435 -1.199 -8.502 1.00 98.38 84 ASP A CA 1
ATOM 699 C C . ASP A 1 84 ? -7.457 -2.042 -7.725 1.00 98.38 84 ASP A C 1
ATOM 701 O O . ASP A 1 84 ? -8.142 -1.552 -6.825 1.00 98.38 84 ASP A O 1
ATOM 705 N N . ALA A 1 85 ? -7.510 -3.350 -7.995 1.00 98.44 85 ALA A N 1
ATOM 706 C CA . ALA A 1 85 ? -8.382 -4.266 -7.264 1.00 98.44 85 ALA A CA 1
ATOM 707 C C . ALA A 1 85 ? -8.016 -4.380 -5.771 1.00 98.44 85 ALA A C 1
ATOM 709 O O . ALA A 1 85 ? -8.898 -4.536 -4.924 1.00 98.44 85 ALA A O 1
ATOM 710 N N . LEU A 1 86 ? -6.724 -4.330 -5.426 1.00 98.62 86 LEU A N 1
ATOM 711 C CA . LEU A 1 86 ? -6.275 -4.331 -4.032 1.00 98.62 86 LEU A CA 1
ATOM 712 C C . LEU A 1 86 ? -6.606 -3.013 -3.330 1.00 98.62 86 LEU A C 1
ATOM 714 O O . LEU A 1 86 ? -7.042 -3.048 -2.181 1.00 98.62 86 LEU A O 1
ATOM 718 N N . LEU A 1 87 ? -6.453 -1.878 -4.013 1.00 98.38 87 LEU A N 1
ATOM 719 C CA . LEU A 1 87 ? -6.822 -0.566 -3.485 1.00 98.38 87 LEU A CA 1
ATOM 720 C C . LEU A 1 87 ? -8.324 -0.495 -3.182 1.00 98.38 87 LEU A C 1
ATOM 722 O O . LEU A 1 87 ? -8.695 -0.125 -2.071 1.00 98.38 87 LEU A O 1
ATOM 726 N N . SER A 1 88 ? -9.175 -0.983 -4.090 1.00 98.50 88 SER A N 1
ATOM 727 C CA . SER A 1 88 ? -10.626 -1.074 -3.854 1.00 98.50 88 SER A CA 1
ATOM 728 C C . SER A 1 88 ? -10.964 -1.886 -2.597 1.00 98.50 88 SER A C 1
ATOM 730 O O . SER A 1 88 ? -11.816 -1.492 -1.804 1.00 98.50 88 SER A O 1
ATOM 732 N N . LYS A 1 89 ? -10.276 -3.013 -2.367 1.00 98.50 89 LYS A N 1
ATOM 733 C CA . LYS A 1 89 ? -10.478 -3.825 -1.154 1.00 98.50 89 LYS A CA 1
ATOM 734 C C . LYS A 1 89 ? -10.020 -3.106 0.112 1.00 98.50 89 LYS A C 1
ATOM 736 O O . LYS A 1 89 ? -10.630 -3.281 1.163 1.00 98.50 89 LYS A O 1
ATOM 741 N N . ILE A 1 90 ? -8.945 -2.322 0.037 1.00 98.62 90 ILE A N 1
ATOM 742 C CA . ILE A 1 90 ? -8.478 -1.512 1.168 1.00 98.62 90 ILE A CA 1
ATOM 743 C C . ILE A 1 90 ? -9.533 -0.463 1.534 1.00 98.62 90 ILE A C 1
ATOM 745 O O . ILE A 1 90 ? -9.825 -0.302 2.718 1.00 98.62 90 ILE A O 1
ATOM 749 N N . ASP A 1 91 ? -10.155 0.185 0.548 1.00 98.44 91 ASP A N 1
ATOM 750 C CA . ASP A 1 91 ? -11.228 1.156 0.786 1.00 98.44 91 ASP A CA 1
ATOM 751 C C . ASP A 1 91 ? -12.461 0.514 1.441 1.00 98.44 91 ASP A C 1
ATOM 753 O O . ASP A 1 91 ? -13.017 1.057 2.403 1.00 98.44 91 ASP A O 1
ATOM 757 N N . GLU A 1 92 ? -12.858 -0.679 0.987 1.00 98.25 92 GLU A N 1
ATOM 758 C CA . GLU A 1 92 ? -13.929 -1.465 1.612 1.00 98.25 92 GLU A CA 1
ATOM 759 C C . GLU A 1 92 ? -13.606 -1.815 3.072 1.00 98.25 92 GLU A C 1
ATOM 761 O O . GLU A 1 92 ? -14.429 -1.592 3.966 1.00 98.25 92 GLU A O 1
ATOM 766 N N . LEU A 1 93 ? -12.395 -2.315 3.341 1.00 98.44 93 LEU A N 1
ATOM 767 C CA . LEU A 1 93 ? -11.946 -2.646 4.696 1.00 98.44 93 LEU A CA 1
ATOM 768 C C . LEU A 1 93 ? -11.903 -1.412 5.600 1.00 98.44 93 LEU A C 1
ATOM 770 O O . LEU A 1 93 ? -12.318 -1.484 6.757 1.00 98.44 93 LEU A O 1
ATOM 774 N N . LEU A 1 94 ? -11.461 -0.268 5.078 1.00 98.50 94 LEU A N 1
ATOM 775 C CA . LEU A 1 94 ? -11.435 0.992 5.814 1.00 98.50 94 LEU A CA 1
ATOM 776 C C . LEU A 1 94 ? -12.856 1.466 6.161 1.00 98.50 94 LEU A C 1
ATOM 778 O O . LEU A 1 94 ? -13.097 1.971 7.261 1.00 98.50 94 LEU A O 1
ATOM 782 N N . SER A 1 95 ? -13.811 1.287 5.246 1.00 98.50 95 SER A N 1
ATOM 783 C CA . SER A 1 95 ? -15.228 1.575 5.487 1.00 98.50 95 SER A CA 1
ATOM 784 C C . SER A 1 95 ? -15.806 0.675 6.586 1.00 98.50 95 SER A C 1
ATOM 786 O O . SER A 1 95 ? -16.399 1.170 7.550 1.00 98.50 95 SER A O 1
ATOM 788 N N . LEU A 1 96 ? -15.550 -0.636 6.511 1.00 98.31 96 LEU A N 1
ATOM 789 C CA . LEU A 1 96 ? -15.964 -1.597 7.536 1.00 98.31 96 LEU A CA 1
ATOM 790 C C . LEU A 1 96 ? -15.342 -1.287 8.901 1.00 98.31 96 LEU A C 1
ATOM 792 O O . LEU A 1 96 ? -16.038 -1.325 9.913 1.00 98.31 96 LEU A O 1
ATOM 796 N N . GLN A 1 97 ? -14.061 -0.918 8.944 1.00 98.38 97 GLN A N 1
ATOM 797 C CA . GLN A 1 97 ? -13.382 -0.539 10.182 1.00 98.38 97 GLN A CA 1
ATOM 798 C C . GLN A 1 97 ? -14.019 0.701 10.821 1.00 98.38 97 GLN A C 1
ATOM 800 O O . GLN A 1 97 ? -14.214 0.740 12.035 1.00 98.38 97 GLN A O 1
ATOM 805 N N . LYS A 1 98 ? -14.396 1.707 10.021 1.00 98.19 98 LYS A N 1
ATOM 806 C CA . LYS A 1 98 ? -15.119 2.888 10.518 1.00 98.19 98 LYS A CA 1
ATOM 807 C C . LYS A 1 98 ? -16.482 2.516 11.101 1.00 98.19 98 LYS A C 1
ATOM 809 O O . LYS A 1 98 ? -16.828 3.008 12.174 1.00 98.19 98 LYS A O 1
ATOM 814 N N . ALA A 1 99 ? -17.226 1.637 10.432 1.00 98.19 99 ALA A N 1
ATOM 815 C CA . ALA A 1 99 ? -18.507 1.145 10.931 1.00 98.19 99 ALA A CA 1
ATOM 816 C C . ALA A 1 99 ? -18.346 0.344 12.236 1.00 98.19 99 ALA A C 1
ATOM 818 O O . ALA A 1 99 ? -19.103 0.556 13.182 1.00 98.19 99 ALA A O 1
ATOM 819 N N . ALA A 1 100 ? -17.323 -0.510 12.326 1.00 98.12 100 ALA A N 1
ATOM 820 C CA . ALA A 1 100 ? -17.011 -1.274 13.531 1.00 98.12 100 ALA A CA 1
ATOM 821 C C . ALA A 1 100 ? -16.665 -0.361 14.717 1.00 98.12 100 ALA A C 1
ATOM 823 O O . ALA A 1 100 ? -17.221 -0.532 15.799 1.00 98.12 100 ALA A O 1
ATOM 824 N N . MET A 1 101 ? -15.831 0.664 14.502 1.00 97.88 101 MET A N 1
ATOM 825 C CA . MET A 1 101 ? -15.517 1.656 15.539 1.00 97.88 101 MET A CA 1
ATOM 826 C C . MET A 1 101 ? -16.754 2.438 16.002 1.00 97.88 101 MET A C 1
ATOM 828 O O .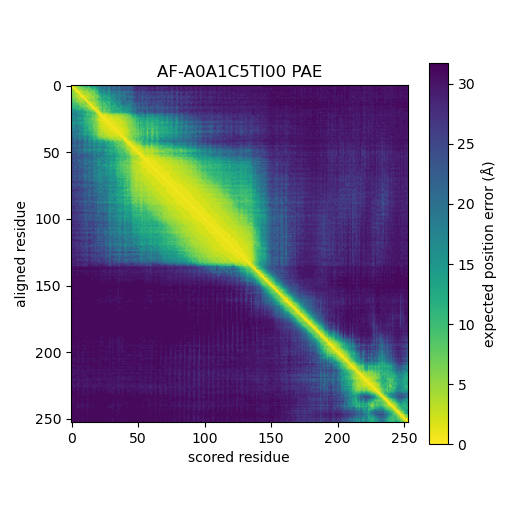 MET A 1 101 ? -16.851 2.799 17.172 1.00 97.88 101 MET A O 1
ATOM 832 N N . ALA A 1 102 ? -17.698 2.734 15.104 1.00 98.06 102 ALA A N 1
ATOM 833 C CA . ALA A 1 102 ? -18.954 3.375 15.488 1.00 98.06 102 ALA A CA 1
ATOM 834 C C . ALA A 1 102 ? -19.819 2.438 16.347 1.00 98.06 102 ALA A C 1
ATOM 836 O O . ALA A 1 102 ? -20.293 2.846 17.403 1.00 98.06 102 ALA A O 1
ATOM 837 N N . ALA A 1 103 ? -19.961 1.172 15.946 1.00 97.81 103 ALA A N 1
ATOM 838 C CA . ALA A 1 103 ? -20.708 0.174 16.710 1.00 97.81 103 ALA A CA 1
ATOM 839 C C . ALA A 1 103 ? -20.094 -0.095 18.096 1.00 97.81 103 ALA A C 1
ATOM 841 O O . ALA A 1 103 ? -20.825 -0.264 19.070 1.00 97.81 103 ALA A O 1
ATOM 842 N N . GLU A 1 104 ? -18.764 -0.095 18.209 1.00 97.56 104 GLU A N 1
ATOM 843 C CA . GLU A 1 104 ? -18.061 -0.250 19.486 1.00 97.56 104 GLU A CA 1
ATOM 844 C C . GLU A 1 104 ? -18.362 0.907 20.448 1.00 97.56 104 GLU A C 1
ATOM 846 O O . GLU A 1 104 ? -18.666 0.673 21.617 1.00 97.56 104 GLU A O 1
ATOM 851 N N . LYS A 1 105 ? -18.385 2.148 19.947 1.00 97.75 105 LYS A N 1
ATOM 852 C CA . LYS A 1 105 ? -18.764 3.320 20.753 1.00 97.75 105 LYS A CA 1
ATOM 853 C C . LYS A 1 105 ? -20.192 3.223 21.283 1.00 97.75 105 LYS A C 1
ATOM 855 O O . LYS A 1 105 ? -20.423 3.515 22.456 1.00 97.75 105 LYS A O 1
ATOM 860 N N . GLU A 1 106 ? -21.136 2.797 20.447 1.00 97.06 106 GLU A N 1
ATOM 861 C CA . GLU A 1 106 ? -22.519 2.568 20.882 1.00 97.06 106 GLU A CA 1
ATOM 862 C C . GLU A 1 106 ? -22.585 1.467 21.948 1.00 97.06 106 GLU A C 1
ATOM 864 O O . GLU A 1 106 ? -23.264 1.605 22.966 1.00 97.06 106 GLU A O 1
ATOM 869 N N . LEU A 1 107 ? -21.827 0.385 21.766 1.00 97.88 107 LEU A N 1
ATOM 870 C CA . LEU A 1 107 ? -21.760 -0.721 22.715 1.00 97.88 107 LEU A CA 1
ATOM 871 C C . LEU A 1 107 ? -21.191 -0.284 24.075 1.00 97.88 107 LEU A C 1
ATOM 873 O O . LEU A 1 107 ? -21.712 -0.694 25.115 1.00 97.88 107 LEU A O 1
ATOM 877 N N . ASP A 1 108 ? -20.178 0.579 24.096 1.00 98.00 108 ASP A N 1
ATOM 878 C CA . ASP A 1 108 ? -19.647 1.151 25.334 1.00 98.00 108 ASP A CA 1
ATOM 879 C C . ASP A 1 108 ? -20.631 2.120 26.005 1.00 98.00 108 ASP A C 1
ATOM 881 O O . ASP A 1 108 ? -20.772 2.096 27.233 1.00 98.00 108 ASP A O 1
ATOM 885 N N . ALA A 1 109 ? -21.394 2.898 25.230 1.00 97.75 109 ALA A N 1
ATOM 886 C CA . ALA A 1 109 ? -22.482 3.720 25.761 1.00 97.75 109 ALA A CA 1
ATOM 887 C C . ALA A 1 109 ? -23.578 2.857 26.418 1.00 97.75 109 ALA A C 1
ATOM 889 O O . ALA A 1 109 ? -24.019 3.146 27.538 1.00 97.75 109 ALA A O 1
A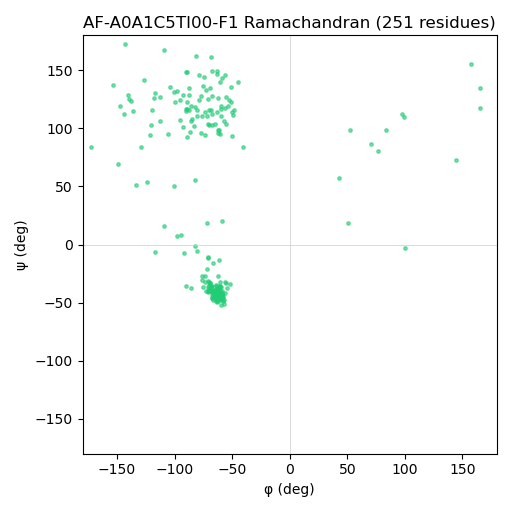TOM 890 N N . TYR A 1 110 ? -23.967 1.747 25.779 1.00 98.06 110 TYR A N 1
ATOM 891 C CA . TYR A 1 110 ? -24.907 0.782 26.355 1.00 98.06 110 TYR A CA 1
ATOM 892 C C . TYR A 1 110 ? -24.356 0.108 27.616 1.00 98.06 110 TYR A C 1
ATOM 894 O O . TYR A 1 110 ? -25.074 0.003 28.614 1.00 98.06 110 TYR A O 1
ATOM 902 N N . LYS A 1 111 ? -23.083 -0.310 27.628 1.00 98.25 111 LYS A N 1
ATOM 903 C CA . LYS A 1 111 ? -22.433 -0.862 28.830 1.00 98.25 111 LYS A CA 1
ATOM 904 C C . LYS A 1 111 ? -22.457 0.132 29.990 1.00 98.25 111 LYS A C 1
ATOM 906 O O . LYS A 1 111 ? -22.796 -0.256 31.108 1.00 98.25 111 LYS A O 1
ATOM 911 N N . ALA A 1 112 ? -22.144 1.402 29.732 1.00 98.06 112 ALA A N 1
ATOM 912 C CA . ALA A 1 112 ? -22.179 2.448 30.749 1.00 98.06 112 ALA A CA 1
ATOM 913 C C . ALA A 1 112 ? -23.596 2.642 31.320 1.00 98.06 112 ALA A C 1
ATOM 915 O O . ALA A 1 112 ? -23.777 2.705 32.539 1.00 98.06 112 ALA A O 1
ATOM 916 N N . MET A 1 113 ? -24.622 2.668 30.460 1.00 98.12 113 MET A N 1
ATOM 917 C CA . MET A 1 113 ? -26.020 2.741 30.897 1.00 98.12 113 MET A CA 1
ATOM 918 C C . MET A 1 113 ? -26.418 1.525 31.746 1.00 98.12 113 MET A C 1
ATOM 920 O O . MET A 1 113 ? -27.007 1.694 32.815 1.00 98.12 113 MET A O 1
ATOM 924 N N . ASN A 1 114 ? -26.055 0.316 31.319 1.00 97.62 114 ASN A N 1
ATOM 925 C CA . ASN A 1 114 ? -26.334 -0.909 32.066 1.00 97.62 114 ASN A CA 1
ATOM 926 C C . ASN A 1 114 ? -25.645 -0.917 33.438 1.00 97.62 114 ASN A C 1
ATOM 928 O O . ASN A 1 114 ? -26.276 -1.288 34.425 1.00 97.62 114 ASN A O 1
ATOM 932 N N . GLY A 1 115 ? -24.403 -0.434 33.540 1.00 98.31 115 GLY A N 1
ATOM 933 C CA . GLY A 1 115 ? -23.708 -0.274 34.824 1.00 98.31 115 GLY A CA 1
ATOM 934 C C . GLY A 1 115 ? -24.441 0.667 35.789 1.00 98.31 115 GLY A C 1
ATOM 935 O O . GLY A 1 115 ? -24.601 0.363 36.976 1.00 98.31 115 GLY A O 1
ATOM 936 N N . ASN A 1 116 ? -24.969 1.778 35.269 1.00 98.06 116 ASN A N 1
ATOM 937 C CA . ASN A 1 116 ? -25.783 2.715 36.047 1.00 98.06 116 ASN A CA 1
ATOM 938 C C . ASN A 1 116 ? -27.102 2.085 36.519 1.00 98.06 116 ASN A C 1
ATOM 940 O O . ASN A 1 116 ? -27.520 2.302 37.658 1.00 98.06 116 ASN A O 1
ATOM 944 N N . LEU A 1 117 ? -27.773 1.317 35.655 1.00 98.25 117 LEU A N 1
ATOM 945 C CA . LEU A 1 117 ? -29.012 0.617 36.001 1.00 98.25 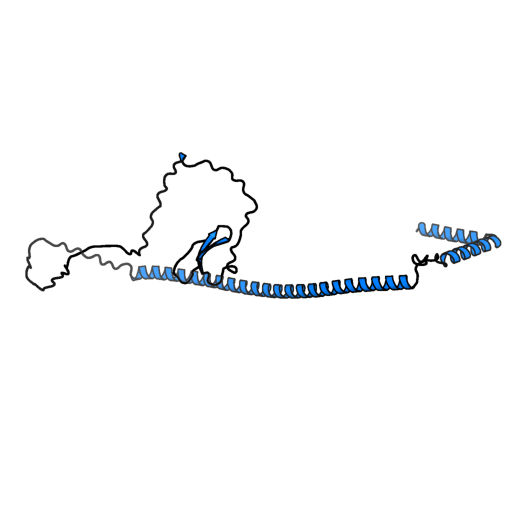117 LEU A CA 1
ATOM 946 C C . LEU A 1 117 ? -28.775 -0.461 37.062 1.00 98.25 117 LEU A C 1
ATOM 948 O O . LEU A 1 117 ? -29.513 -0.501 38.044 1.00 98.25 117 LEU A O 1
ATOM 952 N N . LEU A 1 118 ? -27.719 -1.265 36.921 1.00 98.12 118 LEU A N 1
ATOM 953 C CA . LEU A 1 118 ? -27.330 -2.269 37.914 1.00 98.12 118 LEU A CA 1
ATOM 954 C C . LEU A 1 118 ? -27.072 -1.629 39.281 1.00 98.12 118 LEU A C 1
ATOM 956 O O . LEU A 1 118 ? -27.627 -2.068 40.283 1.00 98.12 118 LEU A O 1
ATOM 960 N N . SER A 1 119 ? -26.330 -0.519 39.311 1.00 98.00 119 SER A N 1
ATOM 961 C CA . SER A 1 119 ? -26.061 0.222 40.550 1.00 98.00 119 SER A CA 1
ATOM 962 C C . SER A 1 119 ? -27.346 0.738 41.216 1.00 98.00 119 SER A C 1
ATOM 964 O O . SER A 1 119 ? -27.485 0.684 42.439 1.00 98.00 119 SER A O 1
ATOM 966 N N . LYS A 1 120 ? -28.326 1.206 40.426 1.00 98.31 120 LYS A N 1
ATOM 967 C CA . LYS A 1 120 ? -29.652 1.605 40.934 1.00 98.31 120 LYS A CA 1
ATOM 968 C C . LYS A 1 120 ? -30.435 0.419 41.493 1.00 98.31 120 LYS A C 1
ATOM 970 O O . LYS A 1 120 ? -31.057 0.574 42.541 1.00 98.31 120 LYS A O 1
ATOM 975 N N . ILE A 1 121 ? -30.408 -0.733 40.823 1.00 98.19 121 ILE A N 1
ATOM 976 C CA . ILE A 1 121 ? -31.066 -1.959 41.296 1.00 98.19 121 ILE A CA 1
ATOM 977 C C . ILE A 1 121 ? -30.490 -2.356 42.655 1.00 98.19 121 ILE A C 1
ATOM 979 O O . ILE A 1 121 ? -31.248 -2.442 43.618 1.00 98.19 121 ILE A O 1
ATOM 983 N N . THR A 1 122 ? -29.165 -2.454 42.783 1.00 98.06 122 THR A N 1
ATOM 984 C CA . THR A 1 122 ? -28.510 -2.809 44.052 1.00 98.06 122 THR A CA 1
ATOM 985 C C . THR A 1 122 ? -28.843 -1.819 45.174 1.00 98.06 122 THR A C 1
ATOM 987 O O . THR A 1 122 ? -29.150 -2.216 46.298 1.00 98.06 122 THR A O 1
ATOM 990 N N . ALA A 1 123 ? -28.860 -0.513 44.881 1.00 98.19 123 ALA A N 1
ATOM 991 C CA . ALA A 1 123 ? -29.248 0.500 45.862 1.00 98.19 123 ALA A CA 1
ATOM 992 C C . ALA A 1 123 ? -30.715 0.358 46.314 1.00 98.19 123 ALA A C 1
ATOM 994 O O . ALA A 1 123 ? -31.036 0.580 47.485 1.00 98.19 123 ALA A O 1
ATOM 995 N N . LEU A 1 124 ? -31.623 0.000 45.400 1.00 98.06 124 LEU A N 1
ATOM 996 C CA . LEU A 1 124 ? -33.029 -0.243 45.720 1.00 98.06 124 LEU A CA 1
ATOM 997 C C . LEU A 1 124 ? -33.220 -1.540 46.514 1.00 98.06 124 LEU A C 1
ATOM 999 O O . LEU A 1 124 ? -33.984 -1.538 47.480 1.00 98.06 124 LEU A O 1
ATOM 1003 N N . GLU A 1 125 ? -32.512 -2.610 46.165 1.00 97.25 125 GLU A N 1
ATOM 1004 C CA . GLU A 1 125 ? -32.529 -3.887 46.886 1.00 97.25 125 GLU A CA 1
ATOM 1005 C C . GLU A 1 125 ? -32.079 -3.719 48.340 1.00 97.25 125 GLU A C 1
ATOM 1007 O O . GLU A 1 125 ? -32.771 -4.166 49.258 1.00 97.25 125 GLU A O 1
ATOM 1012 N N . GLU A 1 126 ? -30.988 -2.990 48.582 1.00 96.62 126 GLU A N 1
ATOM 1013 C CA . GLU A 1 126 ? -30.527 -2.707 49.944 1.00 96.62 126 GLU A CA 1
ATOM 1014 C C . GLU A 1 126 ? -31.533 -1.844 50.725 1.00 96.62 126 GLU A C 1
ATOM 1016 O O . GLU A 1 126 ? -31.836 -2.130 51.889 1.00 96.62 126 GLU A O 1
ATOM 1021 N N . ARG A 1 127 ? -32.162 -0.846 50.087 1.00 96.25 127 ARG A N 1
ATOM 1022 C CA . ARG A 1 127 ? -33.253 -0.076 50.717 1.00 96.25 127 ARG A CA 1
ATOM 1023 C C . ARG A 1 127 ? -34.447 -0.959 51.078 1.00 96.25 127 ARG A C 1
ATOM 1025 O O . ARG A 1 127 ? -35.014 -0.792 52.161 1.00 96.25 127 ARG A O 1
ATOM 1032 N N . LEU A 1 128 ? -34.835 -1.891 50.206 1.00 95.31 128 LEU A N 1
ATOM 1033 C CA . LEU A 1 128 ? -35.916 -2.843 50.475 1.00 95.31 128 LEU A CA 1
ATOM 1034 C C . LEU A 1 128 ? -35.558 -3.781 51.626 1.00 95.31 128 LEU A C 1
ATOM 1036 O O . LEU A 1 128 ? -36.375 -3.980 52.521 1.00 95.31 128 LEU A O 1
ATOM 1040 N N . LYS A 1 129 ? -34.329 -4.294 51.664 1.00 94.50 129 LYS A N 1
ATOM 1041 C CA . LYS A 1 129 ? -33.826 -5.146 52.747 1.00 94.50 129 LYS A CA 1
ATOM 1042 C C . LYS A 1 129 ? -33.870 -4.435 54.099 1.00 94.50 129 LYS A C 1
ATOM 1044 O O . LYS A 1 129 ? -34.343 -5.014 55.077 1.00 94.50 129 LYS A O 1
ATOM 1049 N N . VAL A 1 130 ? -33.445 -3.170 54.159 1.00 93.12 130 VAL A N 1
ATOM 1050 C CA . VAL A 1 130 ? -33.543 -2.338 55.372 1.00 93.12 130 VAL A CA 1
ATOM 1051 C C . VAL A 1 130 ? -35.005 -2.088 55.755 1.00 93.12 130 VAL A C 1
ATOM 1053 O O . VAL A 1 130 ? -35.376 -2.300 56.910 1.00 93.12 130 VAL A O 1
ATOM 1056 N N . ARG A 1 131 ? -35.867 -1.700 54.802 1.00 93.69 131 ARG A N 1
ATOM 1057 C CA . ARG A 1 131 ? -37.303 -1.486 55.061 1.00 93.69 131 ARG A CA 1
ATOM 1058 C C . ARG A 1 131 ? -37.973 -2.752 55.598 1.00 93.69 131 ARG A C 1
ATOM 1060 O O . ARG A 1 131 ? -38.703 -2.674 56.580 1.00 93.69 131 ARG A O 1
ATOM 1067 N N . ASN A 1 132 ? -37.717 -3.903 54.984 1.00 91.50 132 ASN A N 1
ATOM 1068 C CA . ASN A 1 132 ? -38.322 -5.177 55.369 1.00 91.50 132 ASN A CA 1
ATOM 1069 C C . ASN A 1 132 ? -37.919 -5.582 56.792 1.00 91.50 132 ASN A C 1
ATOM 1071 O O . ASN A 1 132 ? -38.781 -5.995 57.567 1.00 91.50 132 ASN A O 1
ATOM 1075 N N . LYS A 1 133 ? -36.648 -5.384 57.174 1.00 89.06 133 LYS A N 1
ATOM 1076 C CA . LYS A 1 133 ? -36.196 -5.554 58.567 1.00 89.06 133 LYS A CA 1
ATOM 1077 C C . LYS A 1 133 ? -36.951 -4.632 59.528 1.00 89.06 133 LYS A C 1
ATOM 1079 O O . LYS A 1 133 ? -37.389 -5.087 60.577 1.00 89.06 133 LYS A O 1
ATOM 1084 N N . ASN A 1 134 ? -37.154 -3.368 59.162 1.00 85.19 134 ASN A N 1
ATOM 1085 C CA . ASN A 1 134 ? -37.855 -2.407 60.018 1.00 85.19 134 ASN A CA 1
ATOM 1086 C C . ASN A 1 134 ? -39.363 -2.695 60.143 1.00 85.19 134 ASN A C 1
ATOM 1088 O O . ASN A 1 134 ? -39.944 -2.427 61.190 1.00 85.19 134 ASN A O 1
ATOM 1092 N N . LEU A 1 135 ? -40.002 -3.238 59.099 1.00 81.19 135 LEU A N 1
ATOM 1093 C CA . LEU A 1 135 ? -41.448 -3.486 59.077 1.00 81.19 135 LEU A CA 1
ATOM 1094 C C . LEU A 1 135 ? -41.836 -4.839 59.703 1.00 81.19 135 LEU A C 1
ATOM 1096 O O . LEU A 1 135 ? -42.849 -4.928 60.395 1.00 81.19 135 LEU A O 1
ATOM 1100 N N . TYR A 1 136 ? -41.026 -5.881 59.486 1.00 76.75 136 TYR A N 1
ATOM 1101 C CA . TYR A 1 136 ? -41.336 -7.261 59.891 1.00 76.75 136 TYR A CA 1
ATOM 1102 C C . TYR A 1 136 ? -40.362 -7.857 60.925 1.00 76.75 136 TYR A C 1
ATOM 1104 O O . TYR A 1 136 ? -40.602 -8.950 61.430 1.00 76.75 136 TYR A O 1
ATOM 1112 N N . GLY A 1 137 ? -39.271 -7.171 61.276 1.00 64.00 137 GLY A N 1
ATOM 1113 C CA . GLY A 1 137 ? -38.138 -7.773 61.991 1.00 64.00 137 GLY A CA 1
ATOM 1114 C C . GLY A 1 137 ? -38.247 -7.916 63.510 1.00 64.00 137 GLY A C 1
ATOM 1115 O O . GLY A 1 137 ? -37.317 -8.445 64.107 1.00 64.00 137 GLY A O 1
ATOM 1116 N N . CYS A 1 138 ? -39.322 -7.480 64.173 1.00 60.31 138 CYS A N 1
ATOM 1117 C CA . CYS A 1 138 ? -39.412 -7.540 65.641 1.00 60.31 138 CYS A CA 1
ATOM 1118 C C . CYS A 1 138 ? -40.854 -7.722 66.145 1.00 60.31 138 CYS A C 1
ATOM 1120 O O . CYS A 1 138 ? -41.419 -6.838 66.781 1.00 60.31 138 CYS A O 1
ATOM 1122 N N . LYS A 1 139 ? -41.451 -8.895 65.915 1.00 62.72 139 LYS A N 1
ATOM 1123 C CA . LYS A 1 139 ? -42.584 -9.385 66.724 1.00 62.72 139 LYS A CA 1
ATOM 1124 C C . LYS A 1 139 ? -42.375 -10.846 67.121 1.00 62.72 139 LYS A C 1
ATOM 1126 O O . LYS A 1 139 ? -43.247 -11.683 66.935 1.00 62.72 139 LYS A O 1
ATOM 1131 N N . SER A 1 140 ? -41.213 -11.170 67.694 1.00 61.44 140 SER A N 1
ATOM 1132 C CA . SER A 1 140 ? -41.142 -12.362 68.541 1.00 61.44 140 SER A CA 1
ATOM 1133 C C . SER A 1 140 ? -41.858 -12.012 69.841 1.00 61.44 140 SER A C 1
ATOM 1135 O O . SER A 1 140 ? -41.289 -11.388 70.738 1.00 61.44 140 SER A O 1
ATOM 1137 N N . GLN A 1 141 ? -43.148 -12.339 69.910 1.00 62.97 141 GLN A N 1
ATOM 1138 C CA . GLN A 1 141 ? -43.883 -12.380 71.165 1.00 62.97 141 GLN A CA 1
ATOM 1139 C C . GLN A 1 141 ? -43.168 -13.422 72.024 1.00 62.97 141 GLN A C 1
ATOM 1141 O O . GLN A 1 141 ? -43.387 -14.619 71.858 1.00 62.97 141 GLN A O 1
ATOM 1146 N N . LYS A 1 142 ? -42.238 -12.980 72.884 1.00 62.75 142 LYS A N 1
ATOM 1147 C CA . LYS A 1 142 ? -41.607 -13.857 73.871 1.00 62.75 142 LYS A CA 1
ATOM 1148 C C . LYS A 1 142 ? -42.743 -14.481 74.671 1.00 62.75 142 LYS A C 1
ATOM 1150 O O . LYS A 1 142 ? -43.377 -13.805 75.479 1.00 62.75 142 LYS A O 1
ATOM 1155 N N . GLY A 1 143 ? -43.040 -15.745 74.373 1.00 58.53 143 GLY A N 1
ATOM 1156 C CA . GLY A 1 143 ? -44.073 -16.505 75.048 1.00 58.53 143 GLY A CA 1
ATOM 1157 C C . GLY A 1 143 ? -43.802 -16.444 76.542 1.00 58.53 143 GLY A C 1
ATOM 1158 O O . GLY A 1 143 ? -42.734 -16.847 77.003 1.00 58.53 143 GLY A O 1
ATOM 1159 N N . ILE A 1 144 ? -44.751 -15.891 77.293 1.00 60.19 144 ILE A N 1
ATOM 1160 C CA . ILE A 1 144 ? -44.746 -15.947 78.749 1.00 60.19 144 ILE A CA 1
ATOM 1161 C C . ILE A 1 144 ? -44.708 -17.436 79.102 1.00 60.19 144 ILE A C 1
ATOM 1163 O O . ILE A 1 144 ? -45.694 -18.148 78.912 1.00 60.19 144 ILE A O 1
ATOM 1167 N N . ARG A 1 145 ? -43.555 -17.934 79.564 1.00 62.09 145 ARG A N 1
ATOM 1168 C CA . ARG A 1 145 ? -43.437 -19.294 80.095 1.00 62.09 145 ARG A CA 1
ATOM 1169 C C . ARG A 1 145 ? -44.358 -19.389 81.311 1.00 62.09 145 ARG A C 1
ATOM 1171 O O . ARG A 1 145 ? -43.991 -18.958 82.402 1.00 62.09 145 ARG A O 1
ATOM 1178 N N . LYS A 1 146 ? -45.558 -19.949 81.135 1.00 61.22 146 LYS A N 1
ATOM 1179 C CA . LYS A 1 146 ? -46.394 -20.376 82.260 1.00 61.22 146 LYS A CA 1
ATOM 1180 C C . LYS A 1 146 ? -45.632 -21.485 82.993 1.00 61.22 146 LYS A C 1
ATOM 1182 O O . LYS A 1 146 ? -45.406 -22.551 82.424 1.00 61.22 146 LYS A O 1
ATOM 1187 N N . LYS A 1 147 ? -45.217 -21.233 84.239 1.00 57.84 147 LYS A N 1
ATOM 1188 C CA . LYS A 1 147 ? -44.790 -22.296 85.161 1.00 57.84 147 LYS A CA 1
ATOM 1189 C C . LYS A 1 147 ? -45.984 -23.234 85.347 1.00 57.84 147 LYS A C 1
ATOM 1191 O O . LYS A 1 147 ? -47.015 -22.787 85.843 1.00 57.84 147 LYS A O 1
ATOM 1196 N N . ARG A 1 148 ? -45.869 -24.501 84.940 1.00 49.66 148 ARG A N 1
ATOM 1197 C CA . ARG A 1 148 ? -46.846 -25.518 85.336 1.00 49.66 148 ARG A CA 1
ATOM 1198 C C . ARG A 1 148 ? -46.444 -26.082 86.694 1.00 49.66 148 ARG A C 1
ATOM 1200 O O . ARG A 1 148 ? -45.336 -26.580 86.873 1.00 49.66 148 ARG A O 1
ATOM 1207 N N . VAL A 1 149 ? -47.362 -25.888 87.630 1.00 46.81 149 VAL A N 1
ATOM 1208 C CA . VAL A 1 149 ? -47.459 -26.547 88.929 1.00 46.81 149 VAL A CA 1
ATOM 1209 C C . VAL A 1 149 ? -47.697 -28.043 88.693 1.00 46.81 149 VAL A C 1
ATOM 1211 O O . VAL A 1 149 ? -48.280 -28.429 87.680 1.00 46.81 149 VAL A O 1
ATOM 1214 N N . LYS A 1 150 ? -47.154 -28.856 89.599 1.00 46.34 150 LYS A N 1
ATOM 1215 C CA . LYS A 1 150 ? -47.281 -30.313 89.654 1.00 46.34 150 LYS A CA 1
ATOM 1216 C C . LYS A 1 150 ? -48.707 -30.761 90.007 1.00 46.34 150 LYS A C 1
ATOM 1218 O O . LYS A 1 150 ? -49.444 -30.019 90.642 1.00 46.34 150 LYS A O 1
ATOM 1223 N N . ASP A 1 151 ? -48.936 -32.030 89.682 1.00 46.88 151 ASP A N 1
ATOM 1224 C CA . ASP A 1 151 ? -49.923 -32.982 90.207 1.00 46.88 151 ASP A CA 1
ATOM 1225 C C . ASP A 1 151 ? -51.233 -33.186 89.429 1.00 46.88 151 ASP A C 1
ATOM 1227 O O . ASP A 1 151 ? -52.093 -32.319 89.344 1.00 46.88 151 ASP A O 1
ATOM 1231 N N . GLY A 1 152 ? -51.307 -34.410 88.883 1.00 52.09 152 GLY A N 1
ATOM 1232 C CA . GLY A 1 152 ? -52.474 -35.277 88.725 1.00 52.09 152 GLY A CA 1
ATOM 1233 C C . GLY A 1 152 ? -53.720 -34.723 88.051 1.00 52.09 152 GLY A C 1
ATOM 1234 O O . GLY A 1 152 ? -54.591 -34.200 88.731 1.00 52.09 152 GLY A O 1
ATOM 1235 N N . ASP A 1 153 ? -53.878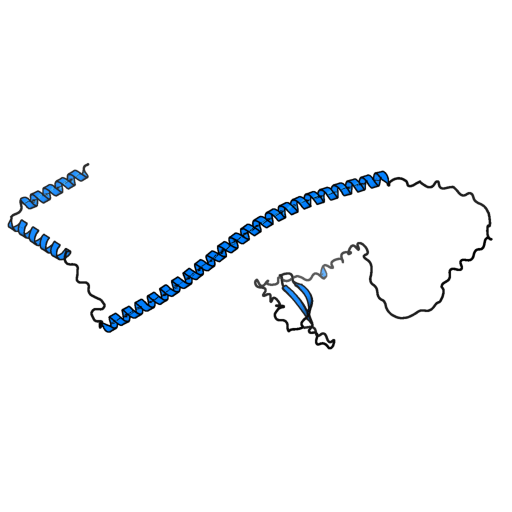 -35.023 86.761 1.00 50.91 153 ASP A N 1
ATOM 1236 C CA . ASP A 1 153 ? -55.180 -35.485 86.278 1.00 50.91 153 ASP A CA 1
ATOM 1237 C C . ASP A 1 153 ? -54.985 -36.488 85.132 1.00 50.91 153 ASP A C 1
ATOM 1239 O O . ASP A 1 153 ? -54.332 -36.203 84.124 1.00 50.91 153 ASP A O 1
ATOM 1243 N N . ASP A 1 154 ? -55.476 -37.701 85.364 1.00 55.41 154 ASP A N 1
ATOM 1244 C CA . ASP A 1 154 ? -55.478 -38.830 84.444 1.00 55.41 154 ASP A CA 1
ATOM 1245 C C . ASP A 1 154 ? -56.730 -38.709 83.572 1.00 55.41 154 ASP A C 1
ATOM 1247 O O . ASP A 1 154 ? -57.831 -39.094 83.960 1.00 55.41 154 ASP A O 1
ATOM 1251 N N . HIS A 1 155 ? -56.562 -38.140 82.381 1.00 57.62 155 HIS A N 1
ATOM 1252 C CA . HIS A 1 155 ? -57.565 -38.190 81.321 1.00 57.62 155 HIS A CA 1
ATOM 1253 C C . HIS A 1 155 ? -57.195 -39.260 80.291 1.00 57.62 155 HIS A C 1
ATOM 1255 O O . HIS A 1 155 ? -57.183 -39.019 79.084 1.00 57.62 155 HIS A O 1
ATOM 1261 N N . THR A 1 156 ? -56.894 -40.477 80.752 1.00 56.94 156 THR A N 1
ATOM 1262 C CA . THR A 1 156 ? -57.127 -41.655 79.920 1.00 56.94 156 THR A CA 1
ATOM 1263 C C . THR A 1 156 ? -58.632 -41.884 79.833 1.00 56.94 156 THR A C 1
ATOM 1265 O O . THR A 1 156 ? -59.250 -42.360 80.781 1.00 56.94 156 THR A O 1
ATOM 1268 N N . ARG A 1 157 ? -59.208 -41.519 78.680 1.00 57.78 157 ARG A N 1
ATOM 1269 C CA . ARG A 1 157 ? -60.436 -42.042 78.038 1.00 57.78 157 ARG A CA 1
ATOM 1270 C C . ARG A 1 157 ? -61.176 -40.911 77.329 1.00 57.78 157 ARG A C 1
ATOM 1272 O O . ARG A 1 157 ? -62.257 -40.512 77.741 1.00 57.78 157 ARG A O 1
ATOM 1279 N N . ASP A 1 158 ? -60.619 -40.471 76.213 1.00 52.34 158 ASP A N 1
ATOM 1280 C CA . ASP A 1 158 ? -61.474 -40.306 75.047 1.00 52.34 158 ASP A CA 1
ATOM 1281 C C . ASP A 1 158 ? -60.721 -40.870 73.849 1.00 52.34 158 ASP A C 1
ATOM 1283 O O . ASP A 1 158 ? -59.583 -40.493 73.565 1.00 52.34 158 ASP A O 1
ATOM 1287 N N . LYS A 1 159 ? -61.296 -41.936 73.306 1.00 57.75 159 LYS A N 1
ATOM 1288 C CA . LYS A 1 159 ? -60.743 -42.747 72.238 1.00 57.75 159 LYS A CA 1
ATOM 1289 C C . LYS A 1 159 ? -61.335 -42.211 70.955 1.00 57.75 159 LYS A C 1
ATOM 1291 O O . LYS A 1 159 ? -62.548 -42.254 70.839 1.00 57.75 159 LYS A O 1
ATOM 1296 N N . ASP A 1 160 ? -60.494 -41.828 70.009 1.00 57.50 160 ASP A N 1
ATOM 1297 C CA . ASP A 1 160 ? -60.867 -41.906 68.606 1.00 57.50 160 ASP A CA 1
ATOM 1298 C C . ASP A 1 160 ? -59.661 -42.383 67.798 1.00 57.50 160 ASP A C 1
ATOM 1300 O O . ASP A 1 160 ? -58.525 -41.926 67.954 1.00 57.50 160 ASP A O 1
ATOM 1304 N N . ASP A 1 161 ? -59.956 -43.405 67.009 1.00 60.66 161 ASP A N 1
ATOM 1305 C CA . ASP A 1 161 ? -59.059 -44.333 66.352 1.00 60.66 161 ASP A CA 1
ATOM 1306 C C . ASP A 1 161 ? -58.328 -43.694 65.164 1.00 60.66 161 ASP A C 1
ATOM 1308 O O . ASP A 1 161 ? -58.915 -43.389 64.125 1.00 60.66 161 ASP A O 1
ATOM 1312 N N . PHE A 1 162 ? -57.008 -43.561 65.283 1.00 60.69 162 PHE A N 1
ATOM 1313 C CA . PHE A 1 162 ? -56.127 -43.400 64.130 1.00 60.69 162 PHE A CA 1
ATOM 1314 C C . PHE A 1 162 ? -54.989 -44.414 64.249 1.00 60.69 162 PHE A C 1
ATOM 1316 O O . PHE A 1 162 ? -53.918 -44.126 64.785 1.00 60.69 162 PHE A O 1
ATOM 1323 N N . ASP A 1 163 ? -55.243 -45.641 63.800 1.00 67.56 163 ASP A N 1
ATOM 1324 C CA . ASP A 1 163 ? -54.326 -46.781 63.865 1.00 67.56 163 ASP A CA 1
ATOM 1325 C C . ASP A 1 163 ? -53.313 -46.761 62.715 1.00 67.56 163 ASP A C 1
ATOM 1327 O O . ASP A 1 163 ? -53.148 -47.717 61.958 1.00 67.56 163 ASP A O 1
ATOM 1331 N N . GLY A 1 164 ? -52.588 -45.643 62.618 1.00 58.78 164 GLY A N 1
ATOM 1332 C CA . GLY A 1 164 ? -51.490 -45.444 61.684 1.00 58.78 164 GLY A CA 1
ATOM 1333 C C . GLY A 1 164 ? -50.480 -46.589 61.723 1.00 58.78 164 GLY A C 1
ATOM 1334 O O . GLY A 1 164 ? -49.518 -46.560 62.487 1.00 58.78 164 GLY A O 1
ATOM 1335 N N . THR A 1 165 ? -50.675 -47.560 60.834 1.00 51.50 165 THR A N 1
ATOM 1336 C CA . THR A 1 165 ? -49.724 -48.631 60.573 1.00 51.50 165 THR A CA 1
ATOM 1337 C C . THR A 1 165 ? -49.753 -48.980 59.089 1.00 51.50 165 THR A C 1
ATOM 1339 O O . THR A 1 165 ? -50.715 -49.573 58.608 1.00 51.50 165 THR A O 1
ATOM 1342 N N . PRO A 1 166 ? -48.676 -48.703 58.344 1.00 50.53 166 PRO A N 1
ATOM 1343 C CA . PRO A 1 166 ? -48.279 -49.549 57.243 1.00 50.53 166 PRO A CA 1
ATOM 1344 C C . PRO A 1 166 ? -47.050 -50.326 57.710 1.00 50.53 166 PRO A C 1
ATOM 1346 O O . PRO A 1 166 ? -45.924 -49.837 57.648 1.00 50.53 166 PRO A O 1
ATOM 1349 N N . GLN A 1 167 ? -47.261 -51.543 58.207 1.00 38.75 167 GLN A N 1
ATOM 1350 C CA . GLN A 1 167 ? -46.178 -52.503 58.372 1.00 38.75 167 GLN A CA 1
ATOM 1351 C C . GLN A 1 167 ? -46.526 -53.749 57.558 1.00 38.75 167 GLN A C 1
ATOM 1353 O O . GLN A 1 167 ? -47.231 -54.636 58.021 1.00 38.75 167 GLN A O 1
ATOM 1358 N N . SER A 1 168 ? -46.029 -53.793 56.322 1.00 48.56 168 SER A N 1
ATOM 1359 C CA . SER A 1 168 ? -45.709 -55.055 55.663 1.00 48.56 168 SER A CA 1
ATOM 1360 C C . SER A 1 168 ? -44.222 -55.032 55.352 1.00 48.56 168 SER A C 1
ATOM 1362 O O . SER A 1 168 ? -43.717 -54.177 54.630 1.00 48.56 168 SER A O 1
ATOM 1364 N N . ILE A 1 169 ? -43.549 -55.958 56.003 1.00 40.34 169 ILE A N 1
ATOM 1365 C CA . ILE A 1 169 ? -42.145 -56.327 55.921 1.00 40.34 169 ILE A CA 1
ATOM 1366 C C . ILE A 1 169 ? -41.938 -57.125 54.624 1.00 40.34 169 ILE A C 1
ATOM 1368 O O . ILE A 1 169 ? -42.801 -57.930 54.283 1.00 40.34 169 ILE A O 1
ATOM 1372 N N . ASP A 1 170 ? -40.862 -56.844 53.881 1.00 32.03 170 ASP A N 1
ATOM 1373 C CA . ASP A 1 170 ? -39.824 -57.816 53.479 1.00 32.03 170 ASP A CA 1
ATOM 1374 C C . ASP A 1 170 ? -38.938 -57.253 52.340 1.00 32.03 170 ASP A C 1
ATOM 1376 O O . ASP A 1 170 ? -39.388 -56.964 51.234 1.00 32.03 170 ASP A O 1
ATOM 1380 N N . SER A 1 171 ? -37.644 -57.107 52.635 1.00 36.97 171 SER A N 1
ATOM 1381 C CA . SER A 1 171 ? -36.522 -56.871 51.699 1.00 36.97 171 SER A CA 1
ATOM 1382 C C . SER A 1 171 ? -35.665 -58.160 51.655 1.00 36.97 171 SER A C 1
ATOM 1384 O O . SER A 1 171 ? -35.822 -58.949 52.591 1.00 36.97 171 SER A O 1
ATOM 1386 N N . PRO A 1 172 ? -34.699 -58.396 50.722 1.00 50.50 172 PRO A N 1
ATOM 1387 C CA . PRO A 1 172 ? -34.016 -57.430 49.836 1.00 50.50 172 PRO A CA 1
ATOM 1388 C C . PRO A 1 172 ? -33.686 -57.929 48.397 1.00 50.50 172 PRO A C 1
ATOM 1390 O O . PRO A 1 172 ? -33.784 -59.115 48.100 1.00 50.50 172 PRO A O 1
ATOM 1393 N N . SER A 1 173 ? -33.201 -57.039 47.513 1.00 33.41 173 SER A N 1
ATOM 1394 C CA . SER A 1 173 ? -31.850 -57.133 46.901 1.00 33.41 173 SER A CA 1
ATOM 1395 C C . SER A 1 173 ? -31.659 -56.222 45.667 1.00 33.41 173 SER A C 1
ATOM 1397 O O . SER A 1 173 ? -32.462 -56.234 44.741 1.00 33.41 173 SER A O 1
ATOM 1399 N N . ALA A 1 174 ? -30.506 -55.542 45.677 1.00 33.25 174 ALA A N 1
ATOM 1400 C CA . ALA A 1 174 ? -29.698 -55.006 44.573 1.00 33.25 174 ALA A CA 1
ATOM 1401 C C . ALA A 1 174 ? -30.011 -53.631 43.920 1.00 33.25 174 ALA A C 1
ATOM 1403 O O . ALA A 1 174 ? -30.787 -53.510 42.980 1.00 33.25 174 ALA A O 1
ATOM 1404 N N . GLU A 1 175 ? -29.227 -52.650 44.401 1.00 34.47 175 GLU A N 1
ATOM 1405 C CA . GLU A 1 175 ? -28.428 -51.647 43.658 1.00 34.47 175 GLU A CA 1
ATOM 1406 C C . GLU A 1 175 ? -29.178 -50.530 42.902 1.00 34.47 175 GLU A C 1
ATOM 1408 O O . GLU A 1 175 ? -29.602 -50.667 41.763 1.00 34.47 175 GLU A O 1
ATOM 1413 N N . ALA A 1 176 ? -29.501 -49.426 43.585 1.00 35.28 176 ALA A N 1
ATOM 1414 C CA . ALA A 1 176 ? -28.642 -48.255 43.862 1.00 35.28 176 ALA A CA 1
ATOM 1415 C C . ALA A 1 176 ? -28.472 -47.304 42.658 1.00 35.28 176 ALA A C 1
ATOM 1417 O O . ALA A 1 176 ? -27.448 -47.274 41.981 1.00 35.28 176 ALA A O 1
ATOM 1418 N N . GLY A 1 177 ? -29.490 -46.462 42.463 1.00 37.12 177 GLY A N 1
ATOM 1419 C CA . GLY A 1 177 ? -29.304 -45.104 41.960 1.00 37.12 177 GLY A CA 1
ATOM 1420 C C . GLY A 1 177 ? -28.877 -44.163 43.092 1.00 37.12 177 GLY A C 1
ATOM 1421 O O . GLY A 1 177 ? -29.061 -44.465 44.271 1.00 37.12 177 GLY A O 1
ATOM 1422 N N . GLY A 1 178 ? -28.322 -43.012 42.726 1.00 34.03 178 GLY A N 1
ATOM 1423 C CA . GLY A 1 178 ? -27.957 -41.969 43.677 1.00 34.03 178 GLY A CA 1
ATOM 1424 C C . GLY A 1 178 ? -27.506 -40.704 42.967 1.00 34.03 178 GLY A C 1
ATOM 1425 O O . GLY A 1 178 ? -26.316 -40.483 42.777 1.00 34.03 178 GLY A O 1
ATOM 1426 N N . GLU A 1 179 ? -28.474 -39.884 42.578 1.00 35.66 179 GLU A N 1
ATOM 1427 C CA . GLU A 1 179 ? -28.288 -38.447 42.418 1.00 35.66 179 GLU A CA 1
ATOM 1428 C C . GLU A 1 179 ? -28.693 -37.800 43.747 1.00 35.66 179 GLU A C 1
ATOM 1430 O O . GLU A 1 179 ? -29.767 -38.111 44.264 1.00 35.66 179 GLU A O 1
ATOM 1435 N N . ALA A 1 180 ? -27.830 -36.953 44.310 1.00 35.19 180 ALA A N 1
ATOM 1436 C CA . ALA A 1 180 ? -28.151 -35.578 44.704 1.00 35.19 180 ALA A CA 1
ATOM 1437 C C . ALA A 1 180 ? -27.201 -35.037 45.790 1.00 35.19 180 ALA A C 1
ATOM 1439 O O . ALA A 1 180 ? -26.711 -35.763 46.651 1.00 35.19 180 ALA A O 1
ATOM 1440 N N . VAL A 1 181 ? -27.125 -33.705 45.778 1.00 33.69 181 VAL A N 1
ATOM 1441 C CA . VAL A 1 181 ? -26.865 -32.794 46.903 1.00 33.69 181 VAL A CA 1
ATOM 1442 C C . VAL A 1 181 ? -25.429 -32.275 47.052 1.00 33.69 181 VAL A C 1
ATOM 1444 O O . VAL A 1 181 ? -24.499 -32.969 47.443 1.00 33.69 181 VAL A O 1
ATOM 1447 N N . GLU A 1 182 ? -25.325 -30.977 46.756 1.00 41.53 182 GLU A N 1
ATOM 1448 C CA . GLU A 1 182 ? -24.350 -30.012 47.264 1.00 41.53 182 GLU A CA 1
ATOM 1449 C C . GLU A 1 182 ? -24.287 -30.047 48.801 1.00 41.53 182 GLU A C 1
ATOM 1451 O O . GLU A 1 182 ? -25.287 -29.782 49.470 1.00 41.53 182 GLU A O 1
ATOM 1456 N N . GLU A 1 183 ? -23.102 -30.303 49.354 1.00 37.34 183 GLU A N 1
ATOM 1457 C CA . GLU A 1 183 ? -22.775 -30.052 50.759 1.00 37.34 183 GLU A CA 1
ATOM 1458 C C . GLU A 1 183 ? -21.510 -29.188 50.845 1.00 37.34 183 GLU A C 1
ATOM 1460 O O . GLU A 1 183 ? -20.573 -29.308 50.051 1.00 37.34 183 GLU A O 1
ATOM 1465 N N . GLU A 1 184 ? -21.547 -28.279 51.813 1.00 35.09 184 GLU A N 1
ATOM 1466 C CA . GLU A 1 184 ? -20.561 -27.268 52.154 1.00 35.09 184 GLU A CA 1
ATOM 1467 C C . GLU A 1 184 ? -19.102 -27.755 52.188 1.00 35.09 184 GLU A C 1
ATOM 1469 O O . GLU A 1 184 ? -18.756 -28.780 52.767 1.00 35.09 184 GLU A O 1
ATOM 1474 N N . GLY A 1 185 ? -18.215 -26.898 51.674 1.00 44.22 185 GLY A N 1
ATOM 1475 C CA . GLY A 1 185 ? -17.040 -26.432 52.414 1.00 44.22 185 GLY A CA 1
ATOM 1476 C C . GLY A 1 185 ? -16.236 -27.457 53.218 1.00 44.22 185 GLY A C 1
ATOM 1477 O O . GLY A 1 185 ? -15.987 -27.234 54.400 1.00 44.22 185 GLY A O 1
ATOM 1478 N N . SER A 1 186 ? -15.732 -28.522 52.593 1.00 44.25 186 SER A N 1
ATOM 1479 C CA . SER A 1 186 ? -14.631 -29.286 53.181 1.00 44.25 186 SER A CA 1
ATOM 1480 C C . SER A 1 186 ? -13.303 -28.604 52.837 1.00 44.25 186 SER A C 1
ATOM 1482 O O . SER A 1 186 ? -12.798 -28.739 51.719 1.00 44.25 186 SER A O 1
ATOM 1484 N N . GLU A 1 187 ? -12.725 -27.869 53.791 1.00 47.62 187 GLU A N 1
ATOM 1485 C CA . GLU A 1 187 ? -11.310 -27.488 53.754 1.00 47.62 187 GLU A CA 1
ATOM 1486 C C . GLU A 1 187 ? -10.476 -28.742 53.474 1.00 47.62 187 GLU A C 1
ATOM 1488 O O . GLU A 1 187 ? -10.384 -29.663 54.294 1.00 47.62 187 GLU A O 1
ATOM 1493 N N . ALA A 1 188 ? -9.873 -28.792 52.288 1.00 52.53 188 ALA A N 1
ATOM 1494 C CA . ALA A 1 188 ? -8.907 -29.815 51.950 1.00 52.53 188 ALA A CA 1
ATOM 1495 C C . ALA A 1 188 ? -7.726 -29.672 52.915 1.00 52.53 188 ALA A C 1
ATOM 1497 O O . ALA A 1 188 ? -6.854 -28.826 52.719 1.00 52.53 188 ALA A O 1
ATOM 1498 N N . LYS A 1 189 ? -7.698 -30.496 53.972 1.00 54.44 189 LYS A N 1
ATOM 1499 C CA . LYS A 1 189 ? -6.519 -30.650 54.826 1.00 54.44 189 LYS A CA 1
ATOM 1500 C C . LYS A 1 189 ? -5.334 -30.916 53.908 1.00 54.44 189 LYS A C 1
ATOM 1502 O O . LYS A 1 189 ? -5.297 -31.933 53.208 1.00 54.44 189 LYS A O 1
ATOM 1507 N N . SER A 1 190 ? -4.396 -29.975 53.873 1.00 58.38 190 SER A N 1
ATOM 1508 C CA . SER A 1 190 ? -3.170 -30.112 53.107 1.00 58.38 190 SER A CA 1
ATOM 1509 C C . SER A 1 190 ? -2.474 -31.384 53.579 1.00 58.38 190 SER A C 1
ATOM 1511 O O . SER A 1 190 ? -2.138 -31.548 54.752 1.00 58.38 190 SER A O 1
ATOM 1513 N N . LYS A 1 191 ? -2.321 -32.349 52.669 1.00 68.69 191 LYS A N 1
ATOM 1514 C CA . LYS A 1 191 ? -1.503 -33.529 52.937 1.00 68.69 191 LYS A CA 1
ATOM 1515 C C . LYS A 1 191 ? -0.097 -33.013 53.221 1.00 68.69 191 LYS A C 1
ATOM 1517 O O . LYS A 1 191 ? 0.489 -32.362 52.359 1.00 68.69 191 LYS A O 1
ATOM 1522 N N . GLU A 1 192 ? 0.405 -33.277 54.424 1.00 67.19 192 GLU A N 1
ATOM 1523 C CA . GLU A 1 192 ? 1.761 -32.929 54.835 1.00 67.19 192 GLU A CA 1
ATOM 1524 C C . GLU A 1 192 ? 2.743 -33.389 53.750 1.00 67.19 192 GLU A C 1
ATOM 1526 O O . GLU A 1 192 ? 2.825 -34.576 53.403 1.00 67.19 192 GLU A O 1
ATOM 1531 N N . SER A 1 193 ? 3.423 -32.425 53.131 1.00 68.19 193 SER A N 1
ATOM 1532 C CA . SER A 1 193 ? 4.327 -32.692 52.024 1.00 68.19 193 SER A CA 1
ATOM 1533 C C . SER A 1 193 ? 5.547 -33.423 52.568 1.00 68.19 193 SER A C 1
ATOM 1535 O O . SER A 1 193 ? 6.429 -32.824 53.181 1.00 68.19 193 SER A O 1
ATOM 1537 N N . ARG A 1 194 ? 5.603 -34.738 52.350 1.00 74.38 194 ARG A N 1
ATOM 1538 C CA . ARG A 1 194 ? 6.772 -35.565 52.666 1.00 74.38 194 ARG A CA 1
ATOM 1539 C C . ARG A 1 194 ? 7.948 -35.079 51.819 1.00 74.38 194 ARG A C 1
ATOM 1541 O O . ARG A 1 194 ? 8.067 -35.481 50.666 1.00 74.38 194 ARG A O 1
ATOM 1548 N N . LEU A 1 195 ? 8.797 -34.221 52.386 1.00 66.75 195 LEU A N 1
ATOM 1549 C CA . LEU A 1 195 ? 9.937 -33.597 51.696 1.00 66.75 195 LEU A CA 1
ATOM 1550 C C . LEU A 1 195 ? 10.836 -34.619 50.985 1.00 66.75 195 LEU A C 1
ATOM 1552 O O . LEU A 1 195 ? 11.302 -34.363 49.884 1.00 66.75 195 LEU A O 1
ATOM 1556 N N . TYR A 1 196 ? 10.993 -35.823 51.539 1.00 68.88 196 TYR A N 1
ATOM 1557 C CA . TYR A 1 196 ? 11.790 -36.891 50.922 1.00 68.88 196 TYR A CA 1
ATOM 1558 C C . TYR A 1 196 ? 11.160 -37.519 49.662 1.00 68.88 196 TYR A C 1
ATOM 1560 O O . TYR A 1 196 ? 11.815 -38.295 48.971 1.00 68.88 196 TYR A O 1
ATOM 1568 N N . ARG A 1 197 ? 9.886 -37.229 49.362 1.00 69.69 197 ARG A N 1
ATOM 1569 C CA . ARG A 1 197 ? 9.212 -37.614 48.109 1.00 69.69 197 ARG A CA 1
ATOM 1570 C C . ARG A 1 197 ? 9.316 -36.544 47.022 1.00 69.69 197 ARG A C 1
ATOM 1572 O O . ARG A 1 197 ? 8.904 -36.817 45.896 1.00 69.69 197 ARG A O 1
ATOM 1579 N N . GLN A 1 198 ? 9.844 -35.356 47.324 1.00 71.88 198 GLN A N 1
ATOM 1580 C CA . GLN A 1 198 ? 10.173 -34.378 46.291 1.00 71.88 198 GLN A CA 1
ATOM 1581 C C . GLN A 1 198 ? 11.475 -34.808 45.613 1.00 71.88 198 GLN A C 1
ATOM 1583 O O . GLN A 1 198 ? 12.570 -34.564 46.109 1.00 71.88 198 GLN A O 1
ATOM 1588 N N . GLY A 1 199 ? 11.342 -35.509 44.486 1.00 78.62 199 GLY A N 1
ATOM 1589 C CA . GLY A 1 199 ? 12.468 -35.763 43.594 1.00 78.62 199 GLY A CA 1
ATOM 1590 C C . GLY A 1 199 ? 13.016 -34.451 43.028 1.00 78.62 199 GLY A C 1
ATOM 1591 O O . GLY A 1 199 ? 12.273 -33.486 42.844 1.00 78.62 199 GLY A O 1
ATOM 1592 N N . LEU A 1 200 ? 14.319 -34.423 42.747 1.00 76.94 200 LEU A N 1
ATOM 1593 C CA . LEU A 1 200 ? 14.956 -33.306 42.054 1.00 7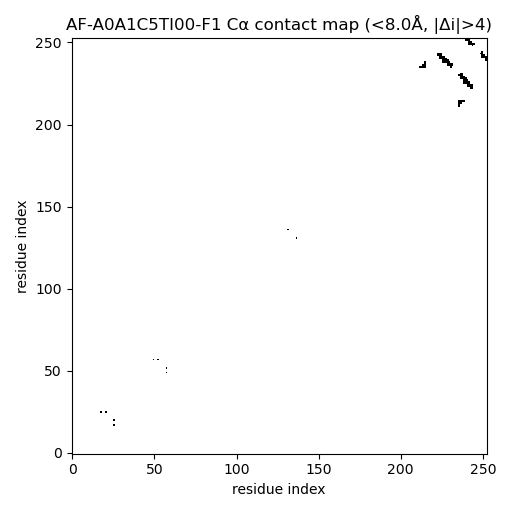6.94 200 LEU A CA 1
ATOM 1594 C C . LEU A 1 200 ? 14.354 -33.179 40.649 1.00 76.94 200 LEU A C 1
ATOM 1596 O O . LEU A 1 200 ? 14.324 -34.151 39.892 1.00 76.94 200 LEU A O 1
ATOM 1600 N N . SER A 1 201 ? 13.868 -31.991 40.295 1.00 71.25 201 SER A N 1
ATOM 1601 C CA . SER A 1 201 ? 13.466 -31.696 38.924 1.00 71.25 201 SER A CA 1
ATOM 1602 C C . SER A 1 201 ? 14.710 -31.403 38.088 1.00 71.25 201 SER A C 1
ATOM 1604 O O . SER A 1 201 ? 15.521 -30.534 38.411 1.00 71.25 201 SER A O 1
ATOM 1606 N N . TYR A 1 202 ? 14.884 -32.147 37.001 1.00 71.00 202 TYR A N 1
ATOM 1607 C CA . TYR A 1 202 ? 15.923 -31.859 36.019 1.00 71.00 202 TYR A CA 1
ATOM 1608 C C . TYR A 1 202 ? 15.475 -30.715 35.107 1.00 71.00 202 TYR A C 1
ATOM 1610 O O . TYR A 1 202 ? 14.295 -30.596 34.772 1.00 71.00 202 TYR A O 1
ATOM 1618 N N . ARG A 1 203 ? 16.427 -29.884 34.666 1.00 74.56 203 ARG A N 1
ATOM 1619 C CA . ARG A 1 203 ? 16.185 -28.862 33.643 1.00 74.56 203 ARG A CA 1
ATOM 1620 C C . ARG A 1 203 ? 15.894 -29.560 32.316 1.00 74.56 203 ARG A C 1
ATOM 1622 O O . ARG A 1 203 ? 16.811 -30.036 31.653 1.00 74.56 203 ARG A O 1
ATOM 1629 N N . THR A 1 204 ? 14.628 -29.627 31.925 1.00 69.19 204 THR A N 1
ATOM 1630 C CA . THR A 1 204 ? 14.249 -30.066 30.581 1.00 69.19 204 THR A CA 1
ATOM 1631 C C . THR A 1 204 ? 14.713 -29.016 29.576 1.00 69.19 204 THR A C 1
ATOM 1633 O O . THR A 1 204 ? 14.420 -27.831 29.748 1.00 69.19 204 THR A O 1
ATOM 1636 N N . MET A 1 205 ? 15.440 -29.430 28.537 1.00 78.94 205 MET A N 1
ATOM 1637 C CA . MET A 1 205 ? 15.660 -28.585 27.363 1.00 78.94 205 MET A CA 1
ATOM 1638 C C . MET A 1 205 ? 14.286 -28.260 26.763 1.00 78.94 205 MET A C 1
ATOM 1640 O O . MET A 1 205 ? 13.606 -29.159 26.274 1.00 78.94 205 MET A O 1
ATOM 1644 N N . SER A 1 206 ? 13.838 -27.009 26.856 1.00 67.25 206 SER A N 1
ATOM 1645 C CA . SER A 1 206 ? 12.650 -26.555 26.136 1.00 67.25 206 SER A CA 1
ATOM 1646 C C . SER A 1 206 ? 12.997 -26.482 24.653 1.00 67.25 206 SER A C 1
ATOM 1648 O O . SER A 1 206 ? 13.978 -25.841 24.284 1.00 67.25 206 SER A O 1
ATOM 1650 N N . ALA A 1 207 ? 12.228 -27.160 23.807 1.00 65.88 207 ALA A N 1
ATOM 1651 C CA . ALA A 1 207 ? 12.281 -26.921 22.373 1.00 65.88 207 ALA A CA 1
ATOM 1652 C C . ALA A 1 207 ? 11.506 -25.631 22.078 1.00 65.88 207 ALA A C 1
ATOM 1654 O O . ALA A 1 207 ? 10.351 -25.515 22.485 1.00 65.88 207 ALA A O 1
ATOM 1655 N N . ASP A 1 208 ? 12.119 -24.687 21.364 1.00 64.56 208 ASP A N 1
ATOM 1656 C CA . ASP A 1 208 ? 11.482 -23.404 21.022 1.00 64.56 208 ASP A CA 1
ATOM 1657 C C . ASP A 1 208 ? 10.296 -23.570 20.054 1.00 64.56 208 ASP A C 1
ATOM 1659 O O . ASP A 1 208 ? 9.442 -22.694 19.949 1.00 64.56 208 ASP A O 1
ATOM 1663 N N . ASN A 1 209 ? 10.190 -24.730 19.397 1.00 66.81 209 ASN A N 1
ATOM 1664 C CA . ASN A 1 209 ? 9.150 -25.022 18.419 1.00 66.81 209 ASN A CA 1
ATOM 1665 C C . ASN A 1 209 ? 8.334 -26.241 18.862 1.00 66.81 209 ASN A C 1
ATOM 1667 O O . ASN A 1 209 ? 8.761 -27.386 18.707 1.00 66.81 209 ASN A O 1
ATOM 1671 N N . THR A 1 210 ? 7.134 -26.001 19.384 1.00 62.00 210 THR A N 1
ATOM 1672 C CA . THR A 1 210 ? 6.113 -27.043 19.536 1.00 62.00 210 THR A CA 1
ATOM 1673 C C . THR A 1 210 ? 5.258 -27.070 18.268 1.00 62.00 210 THR A C 1
ATOM 1675 O O . THR A 1 210 ? 4.615 -26.084 17.921 1.00 62.00 210 THR A O 1
ATOM 1678 N N . VAL A 1 211 ? 5.277 -28.185 17.529 1.00 64.00 211 VAL A N 1
ATOM 1679 C CA . VAL A 1 211 ? 4.423 -28.365 16.344 1.00 64.00 211 VAL A CA 1
ATOM 1680 C C . VAL A 1 211 ? 3.063 -28.868 16.811 1.00 64.00 211 VAL A C 1
ATOM 1682 O O . VAL A 1 211 ? 2.924 -30.009 17.249 1.00 64.00 211 VAL A O 1
ATOM 1685 N N . CYS A 1 212 ? 2.061 -27.999 16.746 1.00 59.78 212 CYS A N 1
ATOM 1686 C CA . CYS A 1 212 ? 0.676 -28.339 17.016 1.00 59.78 212 CYS A CA 1
ATOM 1687 C C . CYS A 1 212 ? -0.025 -28.797 15.732 1.00 59.78 212 CYS A C 1
ATOM 1689 O O . CYS A 1 212 ? -0.095 -28.070 14.743 1.00 59.78 212 CYS A O 1
ATOM 1691 N N . HIS A 1 213 ? -0.570 -30.013 15.740 1.00 62.56 213 HIS A N 1
ATOM 1692 C CA . HIS A 1 213 ? -1.480 -30.458 14.691 1.00 62.56 213 HIS A CA 1
ATOM 1693 C C . HIS A 1 213 ? -2.910 -30.212 15.157 1.00 62.56 213 HIS A C 1
ATOM 1695 O O . HIS A 1 213 ? -3.418 -30.911 16.031 1.00 62.56 213 HIS A O 1
ATOM 1701 N N . ASN A 1 214 ? -3.562 -29.213 14.569 1.00 65.12 214 ASN A N 1
ATOM 1702 C CA . ASN A 1 214 ? -4.991 -29.016 14.764 1.00 65.12 214 ASN A CA 1
ATOM 1703 C C . ASN A 1 214 ? -5.722 -30.170 14.073 1.00 65.12 214 ASN A C 1
ATOM 1705 O O . ASN A 1 214 ? -5.624 -30.327 12.856 1.00 65.12 214 ASN A O 1
ATOM 1709 N N . SER A 1 215 ? -6.430 -31.001 14.838 1.00 65.06 215 SER A N 1
ATOM 1710 C CA . SER A 1 215 ? -7.304 -32.022 14.264 1.00 65.06 215 SER A CA 1
ATOM 1711 C C . SER A 1 215 ? -8.439 -31.329 13.506 1.00 65.06 215 SER A C 1
ATOM 1713 O O . SER A 1 215 ? -9.360 -30.785 14.116 1.00 65.06 215 SER A O 1
ATOM 1715 N N . ASP A 1 216 ? -8.350 -31.312 12.177 1.00 67.88 216 ASP A N 1
ATOM 1716 C CA . ASP A 1 216 ? -9.364 -30.710 11.315 1.00 67.88 216 ASP A CA 1
ATOM 1717 C C . ASP A 1 216 ? -10.631 -31.573 11.307 1.00 67.88 216 ASP A C 1
ATOM 1719 O O . ASP A 1 216 ? -10.664 -32.683 10.770 1.00 67.88 216 ASP A O 1
ATOM 1723 N N . ILE A 1 217 ? -11.687 -31.040 11.918 1.00 70.00 217 ILE A N 1
ATOM 1724 C CA . ILE A 1 217 ? -12.998 -31.683 12.035 1.00 70.00 217 ILE A CA 1
ATOM 1725 C C . ILE A 1 217 ? -13.622 -31.906 10.647 1.00 70.00 217 ILE A C 1
ATOM 1727 O O . ILE A 1 217 ? -14.384 -32.854 10.465 1.00 70.00 217 ILE A O 1
ATOM 1731 N N . GLY A 1 218 ? -13.268 -31.081 9.654 1.00 71.25 218 GLY A N 1
ATOM 1732 C CA . GLY A 1 218 ? -13.751 -31.207 8.279 1.00 71.25 218 GLY A CA 1
ATOM 1733 C C . GLY A 1 218 ? -13.180 -32.407 7.519 1.00 71.25 218 GLY A C 1
ATOM 1734 O O . GLY A 1 218 ? -13.688 -32.742 6.452 1.00 71.25 218 GLY A O 1
ATOM 1735 N N . ARG A 1 219 ? -12.151 -33.078 8.056 1.00 75.81 219 ARG A N 1
ATOM 1736 C CA . ARG A 1 219 ? -11.548 -34.280 7.451 1.00 75.81 219 ARG A CA 1
ATOM 1737 C C . ARG A 1 219 ? -12.057 -35.589 8.053 1.00 75.81 219 ARG A C 1
ATOM 1739 O O . ARG A 1 219 ? -11.515 -36.647 7.735 1.00 75.81 219 ARG A O 1
ATOM 1746 N N . LEU A 1 220 ? -13.068 -35.538 8.920 1.00 76.69 220 LEU A N 1
ATOM 1747 C CA . LEU A 1 220 ? -13.657 -36.749 9.482 1.00 76.69 220 LEU A CA 1
ATOM 1748 C C . LEU A 1 220 ? -14.542 -37.469 8.449 1.00 76.69 220 LEU A C 1
ATOM 1750 O O . LEU A 1 220 ? -15.221 -36.809 7.660 1.00 76.69 220 LEU A O 1
ATOM 1754 N N . PRO A 1 221 ? -14.569 -38.815 8.450 1.00 77.62 221 PRO A N 1
ATOM 1755 C CA . PRO A 1 221 ? -15.480 -39.583 7.610 1.00 77.62 221 PRO A CA 1
ATOM 1756 C C . PRO A 1 221 ? -16.944 -39.201 7.859 1.00 77.62 221 PRO A C 1
ATOM 1758 O O . PRO A 1 221 ? -17.342 -38.903 8.992 1.00 77.62 221 PRO A O 1
ATOM 1761 N N . ALA A 1 222 ? -17.760 -39.247 6.806 1.00 73.25 222 ALA A N 1
ATOM 1762 C CA . ALA A 1 222 ? -19.194 -38.997 6.902 1.00 73.25 222 ALA A CA 1
ATOM 1763 C C . ALA A 1 222 ? -19.847 -39.940 7.932 1.00 73.25 222 ALA A C 1
ATOM 1765 O O . ALA A 1 222 ? -19.668 -41.152 7.861 1.00 73.25 222 ALA A O 1
ATOM 1766 N N . GLY A 1 223 ? -20.589 -39.373 8.891 1.00 78.62 223 GLY A N 1
ATOM 1767 C CA . GLY A 1 223 ? -21.212 -40.108 10.004 1.00 78.62 223 GLY A CA 1
ATOM 1768 C C . GLY A 1 223 ? -20.464 -40.034 11.343 1.00 78.62 223 GLY A C 1
ATOM 1769 O O . GLY A 1 223 ? -20.961 -40.541 12.344 1.00 78.62 223 GLY A O 1
ATOM 1770 N N . SER A 1 224 ? -19.305 -39.373 11.398 1.00 75.38 224 SER A N 1
ATOM 1771 C CA . SER A 1 224 ? -18.536 -39.217 12.640 1.00 75.38 224 SER A CA 1
ATOM 1772 C C . SER A 1 224 ? -19.184 -38.223 13.612 1.00 75.38 224 SER A C 1
ATOM 1774 O O . SER A 1 224 ? -19.515 -37.100 13.229 1.00 75.38 224 SER A O 1
ATOM 1776 N N . VAL A 1 225 ? -19.291 -38.596 14.892 1.00 77.88 225 VAL A N 1
ATOM 1777 C CA . VAL A 1 225 ? -19.798 -37.720 15.964 1.00 77.88 225 VAL A CA 1
ATOM 1778 C C . VAL A 1 225 ? -18.698 -37.465 16.997 1.00 77.88 225 VAL A C 1
ATOM 1780 O O . VAL A 1 225 ? -18.048 -38.391 17.484 1.00 77.88 225 VAL A O 1
ATOM 1783 N N . ILE A 1 226 ? -18.477 -36.193 17.343 1.00 77.44 226 ILE A N 1
ATOM 1784 C CA . ILE A 1 226 ? -17.511 -35.795 18.378 1.00 77.44 226 ILE A CA 1
ATOM 1785 C C . ILE A 1 226 ? -18.174 -35.941 19.745 1.00 77.44 226 ILE A C 1
ATOM 1787 O O . ILE A 1 226 ? -19.141 -35.241 20.036 1.00 77.44 226 ILE A O 1
ATOM 1791 N N . ILE A 1 227 ? -17.629 -36.809 20.597 1.00 77.19 227 ILE A N 1
ATOM 1792 C CA . ILE A 1 227 ? -18.221 -37.108 21.909 1.00 77.19 227 ILE A CA 1
ATOM 1793 C C . ILE A 1 227 ? -17.682 -36.173 22.993 1.00 77.19 227 ILE A C 1
ATOM 1795 O O . ILE A 1 227 ? -18.407 -35.780 23.905 1.00 77.19 227 ILE A O 1
ATOM 1799 N N . LYS A 1 228 ? -16.403 -35.793 22.914 1.00 71.19 228 LYS A N 1
ATOM 180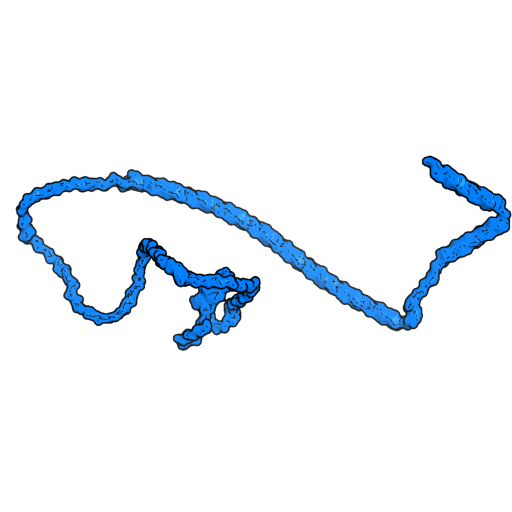0 C CA . LYS A 1 228 ? -15.770 -34.951 23.934 1.00 71.19 228 LYS A CA 1
ATOM 1801 C C . LYS A 1 228 ? -14.619 -34.148 23.348 1.00 71.19 228 LYS A C 1
ATOM 1803 O O . LYS A 1 228 ? -13.822 -34.693 22.588 1.00 71.19 228 LYS A O 1
ATOM 1808 N N . ARG A 1 229 ? -14.531 -32.870 23.730 1.00 69.00 229 ARG A N 1
ATOM 1809 C CA . ARG A 1 229 ? -13.424 -31.970 23.380 1.00 69.00 229 ARG A CA 1
ATOM 1810 C C . ARG A 1 229 ? -12.625 -31.617 24.628 1.00 69.00 229 ARG A C 1
ATOM 1812 O O . ARG A 1 229 ? -13.204 -31.130 25.598 1.00 69.00 229 ARG A O 1
ATOM 1819 N N . PHE A 1 230 ? -11.314 -31.810 24.594 1.00 60.12 230 PHE A N 1
ATOM 1820 C CA . PHE A 1 230 ? -10.404 -31.362 25.648 1.00 60.12 230 PHE A CA 1
ATOM 1821 C C . PHE A 1 230 ? -9.639 -30.122 25.194 1.00 60.12 230 PHE A C 1
ATOM 1823 O O . PHE A 1 230 ? -9.155 -30.078 24.068 1.00 60.12 230 PHE A O 1
ATOM 1830 N N . ARG A 1 231 ? -9.518 -29.116 26.068 1.00 56.84 231 ARG A N 1
ATOM 1831 C CA . ARG A 1 231 ? -8.661 -27.946 25.834 1.00 56.84 231 ARG A CA 1
ATOM 1832 C C . ARG A 1 231 ? -7.252 -28.258 26.339 1.00 56.84 231 ARG A C 1
ATOM 1834 O O . ARG A 1 231 ? -7.085 -28.442 27.543 1.00 56.84 231 ARG A O 1
ATOM 1841 N N . LYS A 1 232 ? -6.250 -28.303 25.458 1.00 54.72 232 LYS A N 1
ATOM 1842 C CA . LYS A 1 232 ? -4.836 -28.238 25.869 1.00 54.72 232 LYS A CA 1
ATOM 1843 C C . LYS A 1 232 ? -4.376 -26.777 25.924 1.00 54.72 232 LYS A C 1
ATOM 1845 O O . LYS A 1 232 ? -4.881 -25.938 25.188 1.00 54.72 232 LYS A O 1
ATOM 1850 N N . SER A 1 233 ? -3.449 -26.469 26.834 1.00 49.34 233 SER A N 1
ATOM 1851 C CA . SER A 1 233 ? -3.034 -25.113 27.248 1.00 49.34 233 SER A CA 1
ATOM 1852 C C . SER A 1 233 ? -2.197 -24.313 26.232 1.00 49.34 233 SER A C 1
ATOM 1854 O O . SER A 1 233 ? -1.568 -23.325 26.593 1.00 49.34 233 SER A O 1
ATOM 1856 N N . CYS A 1 234 ? -2.217 -24.702 24.965 1.00 44.00 234 CYS A N 1
ATOM 1857 C CA . CYS A 1 234 ? -1.997 -23.838 23.808 1.00 44.00 234 CYS A CA 1
ATOM 1858 C C . CYS A 1 234 ? -3.053 -24.308 22.807 1.00 44.00 234 CYS A C 1
ATOM 1860 O O . CYS A 1 234 ? -3.116 -25.512 22.579 1.00 44.00 234 CYS A O 1
ATOM 1862 N N . ASP A 1 235 ? -3.921 -23.417 22.328 1.00 45.09 235 ASP A N 1
ATOM 1863 C CA . ASP A 1 235 ? -5.220 -23.702 21.692 1.00 45.09 235 ASP A CA 1
ATOM 1864 C C . ASP A 1 235 ? -5.252 -24.903 20.721 1.00 45.09 235 ASP A C 1
ATOM 1866 O O . ASP A 1 235 ? -5.161 -24.752 19.505 1.00 45.09 235 ASP A O 1
ATOM 1870 N N . ILE A 1 236 ? -5.422 -26.115 21.259 1.00 45.38 236 ILE A N 1
ATOM 1871 C CA . ILE A 1 236 ? -5.569 -27.362 20.501 1.00 45.38 236 ILE A CA 1
ATOM 1872 C C . ILE A 1 236 ? -6.651 -28.192 21.189 1.00 45.38 236 ILE A C 1
ATOM 1874 O O . ILE A 1 236 ? -6.582 -28.467 22.393 1.00 45.38 236 ILE A O 1
ATOM 1878 N N . PHE A 1 237 ? -7.659 -28.580 20.408 1.00 43.94 237 PHE A N 1
ATOM 1879 C CA . PHE A 1 237 ? -8.737 -29.458 20.842 1.00 43.94 237 PHE A CA 1
ATOM 1880 C C . PHE A 1 237 ? -8.358 -30.918 20.578 1.00 43.94 237 PHE A C 1
ATOM 1882 O O . PHE A 1 237 ? -8.252 -31.322 19.422 1.00 43.94 237 PHE A O 1
ATOM 1889 N N . GLU A 1 238 ? -8.202 -31.725 21.628 1.00 46.78 238 GLU A N 1
ATOM 1890 C CA . GLU A 1 238 ? -8.236 -33.186 21.484 1.00 46.78 238 GLU A CA 1
ATOM 1891 C C . GLU A 1 238 ? -9.699 -33.629 21.430 1.00 46.78 238 GLU A C 1
ATOM 1893 O O . GLU A 1 238 ? -10.454 -33.431 22.387 1.00 46.78 238 GLU A O 1
ATOM 1898 N N . ASN A 1 239 ? -10.112 -34.188 20.293 1.00 54.06 239 ASN A N 1
ATOM 1899 C CA . ASN A 1 239 ? -11.455 -34.717 20.089 1.00 54.06 239 ASN A CA 1
ATOM 1900 C C . ASN A 1 239 ? -11.428 -36.237 20.266 1.00 54.06 239 ASN A C 1
ATOM 1902 O O . ASN A 1 239 ? -10.721 -36.923 19.534 1.00 54.06 239 ASN A O 1
ATOM 1906 N N . VAL A 1 240 ? -12.236 -36.766 21.186 1.00 56.44 240 VAL A N 1
ATOM 1907 C CA . VAL A 1 240 ? -12.533 -38.205 21.224 1.00 56.44 240 VAL A CA 1
ATOM 1908 C C . VAL A 1 240 ? -13.608 -38.472 20.176 1.00 56.44 240 VAL A C 1
ATOM 1910 O O . VAL A 1 240 ? -14.745 -38.002 20.307 1.00 56.44 240 VAL A O 1
ATOM 1913 N N . ILE A 1 241 ? -13.221 -39.172 19.111 1.00 56.09 241 ILE A N 1
ATOM 1914 C CA . ILE A 1 241 ? -14.079 -39.522 17.977 1.00 56.09 241 ILE A CA 1
ATOM 1915 C C . ILE A 1 241 ? -14.520 -40.967 18.162 1.00 56.09 241 ILE A C 1
ATOM 1917 O O . ILE A 1 241 ? -13.694 -41.841 18.414 1.00 56.09 241 ILE A O 1
ATOM 1921 N N . SER A 1 242 ? -15.816 -41.221 18.020 1.00 51.16 242 SER A N 1
ATOM 1922 C CA . SER A 1 242 ? -16.323 -42.584 17.945 1.00 51.16 242 SER A CA 1
ATOM 1923 C C . SER A 1 242 ? -16.997 -42.798 16.602 1.00 51.16 242 SER A C 1
ATOM 1925 O O . SER A 1 242 ? -17.874 -42.027 16.207 1.00 51.16 242 SER A O 1
ATOM 1927 N N . SER A 1 243 ? -16.554 -43.836 15.898 1.00 50.44 243 SER A N 1
ATOM 1928 C CA . SER A 1 243 ? -17.173 -44.284 14.654 1.00 50.44 243 SER A CA 1
ATOM 1929 C C . SER A 1 243 ? -18.314 -45.220 15.026 1.00 50.44 243 SER A C 1
ATOM 1931 O O . SER A 1 243 ? -18.084 -46.320 15.525 1.00 50.44 243 SER A O 1
ATOM 1933 N N . GLY A 1 244 ? -19.545 -44.739 14.875 1.00 47.03 244 GLY A N 1
ATOM 1934 C CA . GLY A 1 244 ? -20.741 -45.537 15.097 1.00 47.03 244 GLY A CA 1
ATOM 1935 C C . GLY A 1 244 ? -21.149 -46.233 13.808 1.00 47.03 244 GLY A C 1
ATOM 1936 O O . GLY A 1 244 ? -21.919 -45.673 13.035 1.00 47.03 244 GLY A O 1
ATOM 1937 N N . ASP A 1 245 ? -20.684 -47.461 13.595 1.00 44.44 245 ASP A N 1
ATOM 1938 C CA . ASP A 1 245 ? -21.396 -48.367 12.698 1.00 44.44 245 ASP A CA 1
ATOM 1939 C C . ASP A 1 245 ? -22.708 -48.723 13.404 1.00 44.44 245 ASP A C 1
ATOM 1941 O O . ASP A 1 245 ? -22.696 -48.996 14.606 1.00 44.44 245 ASP A O 1
ATOM 1945 N N . GLY A 1 246 ? -23.841 -48.699 12.695 1.00 50.78 246 GLY A N 1
ATOM 1946 C CA . GLY A 1 246 ? -25.211 -48.845 13.224 1.00 50.78 246 GLY A CA 1
ATOM 1947 C C . GLY A 1 246 ? -25.548 -50.140 13.990 1.00 50.78 246 GLY A C 1
ATOM 1948 O O . GLY A 1 246 ? -26.717 -50.470 14.133 1.00 50.78 246 GLY A O 1
ATOM 1949 N N . ASN A 1 247 ? -24.547 -50.857 14.501 1.00 47.00 247 ASN A N 1
ATOM 1950 C CA . ASN A 1 247 ? -24.606 -52.027 15.364 1.00 47.00 247 ASN A CA 1
ATOM 1951 C C . ASN A 1 247 ? -23.811 -51.801 16.668 1.00 47.00 247 ASN A C 1
ATOM 1953 O O . ASN A 1 247 ? -22.923 -52.586 16.982 1.00 47.00 247 ASN A O 1
ATOM 1957 N N . GLY A 1 248 ? -24.088 -50.730 17.422 1.00 46.44 248 GLY A N 1
ATOM 1958 C CA . GLY A 1 248 ? -23.796 -50.617 18.867 1.00 46.44 248 GLY A CA 1
ATOM 1959 C C . GLY A 1 248 ? -22.376 -50.942 19.372 1.00 46.44 248 GLY A C 1
ATOM 1960 O O . GLY A 1 248 ? -22.212 -51.197 20.564 1.00 46.44 248 GLY A O 1
ATOM 1961 N N . LYS A 1 249 ? -21.350 -50.959 18.516 1.00 41.41 249 LYS A N 1
ATOM 1962 C CA . LYS A 1 249 ? -19.959 -51.231 18.894 1.00 41.41 249 LYS A CA 1
ATOM 1963 C C . LYS A 1 249 ? -19.146 -49.961 18.708 1.00 41.41 249 LYS A C 1
ATOM 1965 O O . LYS A 1 249 ? -18.846 -49.574 17.587 1.00 41.41 249 LYS A O 1
ATOM 1970 N N . TYR A 1 250 ? -18.794 -49.329 19.821 1.00 44.47 250 TYR A N 1
ATOM 1971 C CA . TYR A 1 250 ? -17.932 -48.154 19.835 1.00 44.47 250 TYR A CA 1
ATOM 1972 C C . TYR A 1 250 ? -16.470 -48.594 19.937 1.00 44.47 250 TYR A C 1
ATOM 1974 O O . TYR A 1 250 ? -16.064 -49.193 20.933 1.00 44.47 250 TYR A O 1
ATOM 1982 N N . SER A 1 251 ? -15.674 -48.301 18.911 1.00 46.00 251 SER A N 1
ATOM 1983 C CA . SER A 1 251 ? -14.213 -48.394 18.972 1.00 46.00 251 SER A CA 1
ATOM 1984 C C . SER A 1 251 ? -13.615 -47.016 19.248 1.00 46.00 251 SER A C 1
ATOM 1986 O O . SER A 1 251 ? -13.980 -46.040 18.588 1.00 46.00 251 SER A O 1
ATOM 1988 N N . TYR A 1 252 ? -12.699 -46.951 20.214 1.00 44.97 252 TYR A N 1
ATOM 1989 C CA . TYR A 1 252 ? -11.903 -45.764 20.522 1.00 44.97 252 TYR A CA 1
ATOM 1990 C C . TYR A 1 252 ? -10.643 -45.769 19.646 1.00 44.97 252 TYR A C 1
ATOM 1992 O O . TYR A 1 252 ? -9.952 -46.788 19.598 1.00 44.97 252 TYR A O 1
ATOM 2000 N N . LEU A 1 253 ? -10.373 -44.658 18.958 1.00 44.75 253 LEU A N 1
ATOM 2001 C CA . LEU A 1 253 ? -9.069 -44.357 18.356 1.00 44.75 253 LEU A CA 1
ATOM 2002 C C . LEU A 1 253 ? -8.308 -43.392 19.263 1.00 44.75 253 LEU A C 1
ATOM 2004 O O . LEU A 1 253 ? -8.955 -42.440 19.759 1.00 44.75 253 LEU A O 1
#

Sequence (253 aa):
MQYSFISLFFCIFEETKILNMNELERMKLLSSARKLKEREDIPAPFEDPYSDMIPEEKSKMIMELVASRDRDAERIRRDEARIDALLSKIDELLSLQKAAMAAEKELDAYKAMNGNLLSKITALEERLKVRNKNLYGCKSQKGIRKKRVKDGDDHTRDKDDFDGTPQSIDSPSAEAGGEAVEEEGSEAKSKESRLYRQGLSYRTMSADNTVCHNSDIGRLPAGSVIIKRFRKSCDIFENVISSGDGNGKYSYL

Mean predicted aligned error: 23.4 Å